Protein AF-A0A3N5DB73-F1 (afdb_monomer)

Mean predicted aligned error: 12.7 Å

Solvent-accessible surface area (backbone atoms only — not comparable to full-atom values): 17047 Å² total; per-residue (Å²): 118,70,64,66,51,52,51,51,53,44,55,52,53,53,49,52,48,57,55,58,67,75,47,83,89,41,77,69,52,53,51,52,47,49,57,52,49,54,51,43,49,54,49,50,52,50,51,51,51,50,55,53,59,73,49,73,76,72,85,63,77,85,69,78,87,56,98,61,81,62,43,48,62,87,73,58,84,73,93,46,80,61,51,79,48,32,31,60,34,21,50,69,66,68,75,36,50,59,34,84,40,48,59,66,31,47,30,39,50,53,44,49,48,36,67,47,35,72,45,58,61,53,42,34,27,37,43,58,67,51,57,40,59,46,58,72,51,95,73,56,45,55,58,48,41,51,41,53,54,53,37,51,62,53,51,70,70,37,71,50,68,50,74,43,84,43,74,58,97,89,35,87,42,79,45,76,46,76,61,55,65,52,71,39,78,48,78,45,51,44,88,84,83,40,38,44,55,38,34,37,40,16,48,19,72,93,49,30,52,38,40,44,56,68,62,94,81,74,60,52,29,62,50,51,46,72,60,58,58,67,50,61,55,48,52,24,40,53,47,52,58,57,48,47,55,26,67,87,75,76,61,86,85,72,57,69,69,56,52,35,49,43,43,54,52,65,88,84,59,49,69,71,50,40,44,66,71,39,49,53,56,20,45,65,49,43,38,78,38,91,89,31,64,80,66,81,132

Foldseek 3Di:
DVLVVLVVVLVVLVVVLVVLVPDDDDPVSVVVNVVSVVVSVVSVVVNVVVVCVVPPPPPDPCPPPDPDDADELVRQDDPDPVLVFKQKWFLLVLLKQPLQAALQLVLQVSLVLSSCFQVQFGWHKYFPVRSCVSLVDDDAQLVSLVSLVSSLVVQQPIWSWDWDFDADPNDTDIDIDTDRQWPDWDWDADPPVRGTGIIITTGDNVRCNGHYVVDPPLRMFMDTSVQLSPQDDSLLSSVVRQQSSCPPVNDDDDDPVSSCRNNVPDPPDDPVNCCVPHVVVSLVRCCVDPPSVPPDD

Nearest PDB structures (foldseek):
  2nra-assembly1_C  TM=6.630E-01  e=1.587E-06  Escherichia coli
  4p1x-assembly1_F  TM=3.226E-01  e=8.108E+00  Staphylococcus aureus subsp. aureus Mu50
  4p1y-assembly1_E  TM=2.075E-01  e=4.476E+00  Staphylococcus aureus subsp. aureus Mu50
  4p1y-assembly1_A  TM=1.979E-01  e=6.189E+00  Staphylococcus aureus subsp. aureus Mu50

Organism: Helicobacter pylori (NCBI:txid210)

Radius of gyration: 25.04 Å; Cα contacts (8 Å, |Δi|>4): 373; chains: 1; bounding box: 54×57×78 Å

Secondary structure (DSSP, 8-state):
-HHHHHHHHHHHHHHHHHHHHTS---HHHHHHHHHHHHHHHHHHHHHHHHHHHHS-----------SSPPEEGGG---S-GGGGTEEEEEGGGGGS--TT--HHHHHHHHHHHHHHTT-TT--EEE-HHHHHHHHTS---HHHHHHHHHHHHHHHTTS--EEEEEEEETTEEEEEEEE--SEEEEEEEE-TTT--EEEEEEEE-GGGHHHHT---SSS-EEEEEHHHHHH--SHHHHHHHHHHHHTTTTS-----HHHHHHHHT--TT--HHHHIIIIIHHHHHHHTTSTT-TT---

pLDDT: mean 85.58, std 13.31, range [33.09, 97.94]

Sequence (297 aa):
MEFDQLESQRSDLQKVLKELDTLPQTPRIELQKQEIQDRINKITDTIIKELLSKHEIKKEELEPTLTQEPTPCKDLVVTTPKDKTYITYHNNANKVNLGKLSEREANLLFAIFQRLKDQGNTLIRFEPQDLRRMLGIKISYDNLTRTARSMWNKIKTADFWEVRDIIVNGRECVSEKNYMLFQVCEIVSDKETREFLYMDIQLNTGYNYLLNNLGMGGQYTSFKLLEFQRVRGKYAKMLYRLLKQYKSTGILSVEWSQFRELLDIPKDYKMENIDQKVLTPSLRELHKIYPFENLSF

Structure (mmCIF, N/CA/C/O backbone):
data_AF-A0A3N5DB73-F1
#
_entry.id   AF-A0A3N5DB73-F1
#
loop_
_atom_site.group_PDB
_atom_site.id
_atom_site.type_symbol
_atom_site.label_atom_id
_atom_site.label_alt_id
_atom_site.label_comp_id
_atom_site.label_asym_id
_atom_site.label_entity_id
_atom_site.label_seq_id
_atom_site.pdbx_PDB_ins_code
_atom_site.Cartn_x
_atom_site.Cartn_y
_atom_site.Cartn_z
_atom_site.occupancy
_atom_site.B_iso_or_equiv
_atom_site.auth_seq_id
_atom_site.auth_comp_id
_atom_site.auth_asym_id
_atom_site.auth_atom_id
_atom_site.pdbx_PDB_model_num
ATOM 1 N N . MET A 1 1 ? -4.380 37.096 15.651 1.00 52.12 1 MET A N 1
ATOM 2 C CA . MET A 1 1 ? -3.961 38.236 16.492 1.00 52.12 1 MET A CA 1
ATOM 3 C C . MET A 1 1 ? -3.740 37.803 17.937 1.00 52.12 1 MET A C 1
ATOM 5 O O . MET A 1 1 ? -2.664 38.071 18.439 1.00 52.12 1 MET A O 1
ATOM 9 N N . GLU A 1 2 ? -4.679 37.094 18.580 1.00 68.62 2 GLU A N 1
ATOM 10 C CA . GLU A 1 2 ? -4.531 36.635 19.982 1.00 68.62 2 GLU A CA 1
ATOM 11 C C . GLU A 1 2 ? -3.543 35.454 20.151 1.00 68.62 2 GLU A C 1
ATOM 13 O O . GLU A 1 2 ? -2.694 35.472 21.038 1.00 68.62 2 GLU A O 1
ATOM 18 N N . PHE A 1 3 ? -3.567 34.478 19.235 1.00 78.69 3 PHE A N 1
ATOM 19 C CA . PHE A 1 3 ? -2.686 33.298 19.265 1.00 78.69 3 PHE A CA 1
ATOM 20 C C . PHE A 1 3 ? -1.186 33.631 19.157 1.00 78.69 3 PHE A C 1
ATOM 22 O O . PHE A 1 3 ? -0.389 33.179 19.978 1.00 78.69 3 PHE A O 1
ATOM 29 N N . ASP A 1 4 ? -0.803 34.466 18.184 1.00 79.56 4 ASP A N 1
ATOM 30 C CA . ASP A 1 4 ? 0.602 34.841 17.946 1.00 79.56 4 ASP A CA 1
ATOM 31 C C . ASP A 1 4 ? 1.197 35.600 19.148 1.00 79.56 4 ASP A C 1
ATOM 33 O O . ASP A 1 4 ? 2.382 35.478 19.461 1.00 79.56 4 ASP A O 1
ATOM 37 N N . GLN A 1 5 ? 0.358 36.353 19.870 1.00 86.44 5 GLN A N 1
ATOM 38 C CA . GLN A 1 5 ? 0.749 37.037 21.103 1.00 86.44 5 GLN A CA 1
ATOM 39 C C . GLN A 1 5 ? 0.989 36.047 22.250 1.00 86.44 5 GLN A C 1
ATOM 41 O O . GLN A 1 5 ? 1.982 36.182 22.967 1.00 86.44 5 GLN A O 1
ATOM 46 N N . LEU A 1 6 ? 0.130 35.033 22.407 1.00 87.38 6 LEU A N 1
ATOM 47 C CA . LEU A 1 6 ? 0.297 33.985 23.421 1.00 87.38 6 LEU A CA 1
ATOM 48 C C . LEU A 1 6 ? 1.536 33.116 23.157 1.00 87.38 6 LEU A C 1
ATOM 50 O O . LEU A 1 6 ? 2.267 32.792 24.097 1.00 87.38 6 LEU A O 1
ATOM 54 N N . GLU A 1 7 ? 1.819 32.771 21.897 1.00 85.56 7 GLU A N 1
ATOM 55 C CA . GLU A 1 7 ? 3.043 32.044 21.537 1.00 85.56 7 GLU A CA 1
ATOM 56 C C . GLU A 1 7 ? 4.305 32.873 21.790 1.00 85.56 7 GLU A C 1
ATOM 58 O O . GLU A 1 7 ? 5.263 32.357 22.375 1.00 85.56 7 GLU A O 1
ATOM 63 N N . SER A 1 8 ? 4.293 34.164 21.436 1.00 89.56 8 SER A N 1
ATOM 64 C CA . SER A 1 8 ? 5.403 35.074 21.740 1.00 89.56 8 SER A CA 1
ATOM 65 C C . SER A 1 8 ? 5.654 35.156 23.248 1.00 89.56 8 SER A C 1
ATOM 67 O O . SER A 1 8 ? 6.786 34.970 23.695 1.00 89.56 8 SER A O 1
ATOM 69 N N . GLN A 1 9 ? 4.600 35.342 24.052 1.00 91.25 9 GLN A N 1
ATOM 70 C CA . GLN A 1 9 ? 4.705 35.393 25.515 1.00 91.25 9 GLN A CA 1
ATOM 71 C C . GLN A 1 9 ? 5.239 34.084 26.112 1.00 91.25 9 GLN A C 1
ATOM 73 O O . GLN A 1 9 ? 6.089 34.111 27.005 1.00 91.25 9 GLN A O 1
ATOM 78 N N . ARG A 1 10 ? 4.779 32.926 25.619 1.00 92.06 10 ARG A N 1
ATOM 79 C CA . ARG A 1 10 ? 5.284 31.611 26.044 1.00 92.06 10 ARG A CA 1
ATOM 80 C C . ARG A 1 10 ? 6.770 31.453 25.724 1.00 92.06 10 ARG A C 1
ATOM 82 O O . ARG A 1 10 ? 7.524 30.983 26.575 1.00 92.06 10 ARG A O 1
ATOM 89 N N . SER A 1 11 ? 7.181 31.844 24.519 1.00 91.25 11 SER A N 1
ATOM 90 C CA . SER A 1 11 ? 8.577 31.798 24.071 1.00 91.25 11 SER A CA 1
ATOM 91 C C . SER A 1 11 ? 9.479 32.668 24.949 1.00 91.25 11 SER A C 1
ATOM 93 O O . SER A 1 11 ? 10.553 32.229 25.359 1.00 91.25 11 SER A O 1
ATOM 95 N N . ASP A 1 12 ? 9.044 33.879 25.296 1.00 93.44 12 ASP A N 1
ATOM 96 C CA . ASP A 1 12 ? 9.845 34.772 26.133 1.00 93.44 12 ASP A CA 1
ATOM 97 C C . ASP A 1 12 ? 9.972 34.253 27.572 1.00 93.44 12 ASP A C 1
ATOM 99 O O . ASP A 1 12 ? 11.072 34.251 28.122 1.00 93.44 12 ASP A O 1
ATOM 103 N N . LEU A 1 13 ? 8.909 33.682 28.152 1.00 93.31 13 LEU A N 1
ATOM 104 C CA . LEU A 1 13 ? 8.994 33.013 29.458 1.00 93.31 13 LEU A CA 1
ATOM 105 C C . LEU A 1 13 ? 9.942 31.803 29.449 1.00 93.31 13 LEU A C 1
ATOM 107 O O . LEU A 1 13 ? 10.658 31.579 30.423 1.00 93.31 13 LEU A O 1
ATOM 111 N N . GLN A 1 14 ? 10.001 31.043 28.351 1.00 90.88 14 GLN A N 1
ATOM 112 C CA . GLN A 1 14 ? 10.958 29.940 28.204 1.00 90.88 14 GLN A CA 1
ATOM 113 C C . GLN A 1 14 ? 12.411 30.425 28.133 1.00 90.88 14 GLN A C 1
ATOM 115 O O . GLN A 1 14 ? 13.304 29.727 28.615 1.00 90.88 14 GLN A O 1
ATOM 120 N N . LYS A 1 15 ? 12.670 31.602 27.548 1.00 93.00 15 LYS A N 1
ATOM 121 C CA . LYS A 1 15 ? 14.008 32.216 27.567 1.00 93.00 15 LYS A CA 1
ATOM 122 C C . LYS A 1 15 ? 14.398 32.624 28.985 1.00 93.00 15 LYS A C 1
ATOM 124 O O . LYS A 1 15 ? 15.482 32.261 29.425 1.00 93.00 15 LYS A O 1
ATOM 129 N N . VAL A 1 16 ? 13.489 33.267 29.722 1.00 91.44 16 VAL A N 1
ATOM 130 C CA . VAL A 1 16 ? 13.724 33.645 31.127 1.00 91.44 16 VAL A CA 1
ATOM 131 C C . VAL A 1 16 ? 13.989 32.410 31.994 1.00 91.44 16 VAL A C 1
ATOM 133 O O . VAL A 1 16 ? 14.902 32.420 32.815 1.00 91.44 16 VAL A O 1
ATOM 136 N N . LEU A 1 17 ? 13.253 31.313 31.785 1.00 91.62 17 LEU A N 1
ATOM 137 C CA . LEU A 1 17 ? 13.493 30.061 32.509 1.00 91.62 17 LEU A CA 1
ATOM 138 C C . LEU A 1 17 ? 14.909 29.511 32.253 1.00 91.62 17 LEU A C 1
ATOM 140 O O . LEU A 1 17 ? 15.600 29.141 33.200 1.00 91.62 17 LEU A O 1
ATOM 144 N N . LYS A 1 18 ? 15.373 29.544 30.995 1.00 89.81 18 LYS A N 1
ATOM 145 C CA . LYS A 1 18 ? 16.742 29.147 30.622 1.00 89.81 18 LYS A CA 1
ATOM 146 C C . LYS A 1 18 ? 17.812 30.054 31.228 1.00 89.81 18 LYS A C 1
ATOM 148 O O . LYS A 1 18 ? 18.878 29.568 31.585 1.00 89.81 18 LYS A O 1
ATOM 153 N N . GLU A 1 19 ? 17.554 31.353 31.358 1.00 90.50 19 GLU A N 1
ATOM 154 C CA . GLU A 1 19 ? 18.473 32.277 32.034 1.00 90.50 19 GLU A CA 1
ATOM 155 C C . GLU A 1 19 ? 18.571 31.961 33.534 1.00 90.50 19 GLU A C 1
ATOM 157 O O . GLU A 1 19 ? 19.674 31.901 34.078 1.00 90.50 19 GLU A O 1
ATOM 162 N N . LEU A 1 20 ? 17.452 31.649 34.195 1.00 88.19 20 LEU A N 1
ATOM 163 C CA . LEU A 1 20 ? 17.439 31.223 35.601 1.00 88.19 20 LEU A CA 1
ATOM 164 C C . LEU A 1 20 ? 18.159 29.882 35.839 1.00 88.19 20 LEU A C 1
ATOM 166 O O . LEU A 1 20 ? 18.658 29.641 36.942 1.00 88.19 20 LEU A O 1
ATOM 170 N N . ASP A 1 21 ? 18.246 29.008 34.833 1.00 86.94 21 ASP A N 1
ATOM 171 C CA . ASP A 1 21 ? 19.048 27.776 34.893 1.00 86.94 21 ASP A CA 1
ATOM 172 C C . ASP A 1 21 ? 20.556 28.038 34.980 1.00 86.94 21 ASP A C 1
ATOM 174 O O . ASP A 1 21 ? 21.288 27.199 35.502 1.00 86.94 21 ASP A O 1
ATOM 178 N N . THR A 1 22 ? 21.022 29.213 34.548 1.00 89.44 22 THR A N 1
ATOM 179 C CA . THR A 1 22 ? 22.445 29.585 34.604 1.00 89.44 22 THR A CA 1
ATOM 180 C C . THR A 1 22 ? 22.878 30.179 35.948 1.00 89.44 22 THR A C 1
ATOM 182 O O . THR A 1 22 ? 24.075 30.312 36.205 1.00 89.44 22 THR A O 1
ATOM 185 N N . LEU A 1 23 ? 21.927 30.531 36.820 1.00 90.00 23 LEU A N 1
ATOM 186 C CA . LEU A 1 23 ? 22.197 31.143 38.122 1.00 90.00 23 LEU A CA 1
ATOM 187 C C . LEU A 1 23 ? 22.452 30.093 39.222 1.00 90.00 23 LEU A C 1
ATOM 189 O O . LEU A 1 23 ? 22.021 28.943 39.100 1.00 90.00 23 LEU A O 1
ATOM 193 N N . PRO A 1 24 ? 23.102 30.469 40.342 1.00 89.25 24 PRO A N 1
ATOM 194 C CA . PRO A 1 24 ? 23.215 29.604 41.515 1.00 89.25 24 PRO A CA 1
ATOM 195 C C . PRO A 1 24 ? 21.836 29.187 42.048 1.00 89.25 24 PRO A C 1
ATOM 197 O O . PRO A 1 24 ? 20.975 30.033 42.306 1.00 89.25 24 PRO A O 1
ATOM 200 N N . GLN A 1 25 ? 21.633 27.881 42.233 1.00 89.19 25 GLN A N 1
ATOM 201 C CA . GLN A 1 25 ? 20.348 27.313 42.650 1.00 89.19 25 GLN A CA 1
ATOM 202 C C . GLN A 1 25 ? 20.111 27.557 44.143 1.00 89.19 25 GLN A C 1
ATOM 204 O O . GLN A 1 25 ? 20.53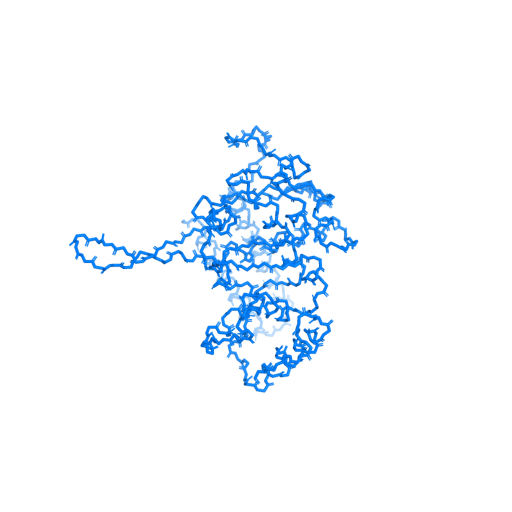7 26.795 45.007 1.00 89.19 25 GLN A O 1
ATOM 209 N N . THR A 1 26 ? 19.468 28.685 44.438 1.00 92.12 26 THR A N 1
ATOM 210 C CA . THR A 1 26 ? 18.993 29.038 45.779 1.00 92.12 26 THR A CA 1
ATOM 211 C C . THR A 1 26 ? 17.490 28.768 45.889 1.00 92.12 26 THR A C 1
ATOM 213 O O . THR A 1 26 ? 16.798 28.839 44.870 1.00 92.12 26 THR A O 1
ATOM 216 N N . PRO A 1 27 ? 16.939 28.571 47.103 1.00 89.25 27 PRO A N 1
ATOM 217 C CA . PRO A 1 27 ? 15.500 28.339 47.292 1.00 89.25 27 PRO A CA 1
ATOM 218 C C . PRO A 1 27 ? 14.609 29.418 46.656 1.00 89.25 27 PRO A C 1
ATOM 220 O O . PRO A 1 27 ? 13.501 29.151 46.202 1.00 89.25 27 PRO A O 1
ATOM 223 N N . ARG A 1 28 ? 15.110 30.658 46.578 1.00 87.06 28 ARG A N 1
ATOM 224 C CA . ARG A 1 28 ? 14.420 31.774 45.921 1.00 87.06 28 ARG A CA 1
ATOM 225 C C . ARG A 1 28 ? 14.379 31.625 44.397 1.00 87.06 28 ARG A C 1
ATOM 227 O O . ARG A 1 28 ? 13.356 31.937 43.798 1.00 87.06 28 ARG A O 1
ATOM 234 N N . ILE A 1 29 ? 15.468 31.161 43.783 1.00 88.38 29 ILE A N 1
ATOM 235 C CA . ILE A 1 29 ? 15.540 30.909 42.335 1.00 88.38 29 ILE A CA 1
ATOM 236 C C . ILE A 1 29 ? 14.655 29.716 41.963 1.00 88.38 29 ILE A C 1
ATOM 238 O O . ILE A 1 29 ? 13.937 29.785 40.972 1.00 88.38 29 ILE A O 1
ATOM 242 N N . GLU A 1 30 ? 14.640 28.658 42.777 1.00 86.81 30 GLU A N 1
ATOM 243 C CA . GLU A 1 30 ? 13.754 27.504 42.568 1.00 86.81 30 GLU A CA 1
ATOM 244 C C . GLU A 1 30 ? 12.272 27.900 42.618 1.00 86.81 30 GLU A C 1
ATOM 246 O O . GLU A 1 30 ? 11.503 27.510 41.740 1.00 86.81 30 GLU A O 1
ATOM 251 N N . LEU A 1 31 ? 11.881 28.751 43.575 1.00 91.12 31 LEU A N 1
ATOM 252 C CA . LEU A 1 31 ? 10.515 29.273 43.658 1.00 91.12 31 LEU A CA 1
ATOM 253 C C . LEU A 1 31 ? 10.136 30.098 42.415 1.00 91.12 31 LEU A C 1
ATOM 255 O O . LEU A 1 31 ? 9.067 29.900 41.844 1.00 91.12 31 LEU A O 1
ATOM 259 N N . GLN A 1 32 ? 11.031 30.973 41.946 1.00 88.44 32 GLN A N 1
ATOM 260 C CA . GLN A 1 32 ? 10.806 31.771 40.733 1.00 88.44 32 GLN A CA 1
ATOM 261 C C . GLN A 1 32 ? 10.685 30.905 39.474 1.00 88.44 32 GLN A C 1
ATOM 263 O O . GLN A 1 32 ? 9.850 31.181 38.610 1.00 88.44 32 GLN A O 1
ATOM 268 N N . LYS A 1 33 ? 11.488 29.840 39.367 1.00 91.44 33 LYS A N 1
ATOM 269 C CA . LYS A 1 33 ? 11.376 28.866 38.275 1.00 91.44 33 LYS A CA 1
ATOM 270 C C . LYS A 1 33 ? 10.023 28.169 38.290 1.00 91.44 33 LYS A C 1
ATOM 272 O O . LYS A 1 33 ? 9.409 28.045 37.233 1.00 91.44 33 LYS A O 1
ATOM 277 N N . GLN A 1 34 ? 9.544 27.765 39.467 1.00 89.44 34 GLN A N 1
ATOM 278 C CA . GLN A 1 34 ? 8.238 27.125 39.603 1.00 89.44 34 GLN A CA 1
ATOM 279 C C . GLN A 1 34 ? 7.105 28.062 39.160 1.00 89.44 34 GLN A C 1
ATOM 281 O O . GLN A 1 34 ? 6.285 27.675 38.331 1.00 89.44 34 GLN A O 1
ATOM 286 N N . GLU A 1 35 ? 7.110 29.320 39.610 1.00 92.69 35 GLU A N 1
ATOM 287 C CA . GLU A 1 35 ? 6.107 30.316 39.205 1.00 92.69 35 GLU A CA 1
ATOM 288 C C . GLU A 1 35 ? 6.103 30.571 37.687 1.00 92.69 35 GLU A C 1
ATOM 290 O O . GLU A 1 35 ? 5.045 30.695 37.061 1.00 92.69 35 GLU A O 1
ATOM 295 N N . ILE A 1 36 ? 7.285 30.643 37.064 1.00 91.06 36 ILE A N 1
ATOM 296 C CA . ILE A 1 36 ? 7.411 30.81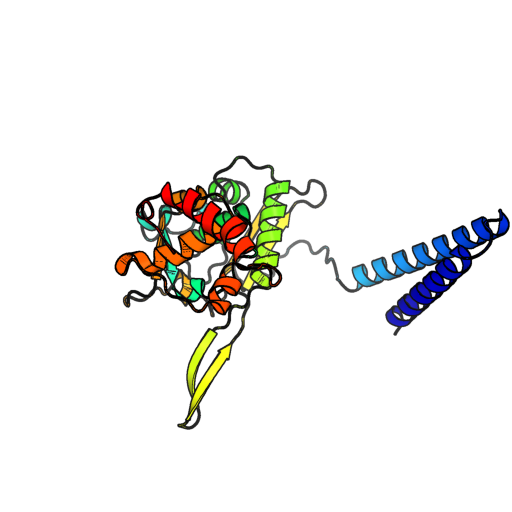5 35.611 1.00 91.06 36 ILE A CA 1
ATOM 297 C C . ILE A 1 36 ? 6.913 29.570 34.875 1.00 91.06 36 ILE A C 1
ATOM 299 O O . ILE A 1 36 ? 6.188 29.699 33.885 1.00 91.06 36 ILE A O 1
ATOM 303 N N . GLN A 1 37 ? 7.246 28.376 35.365 1.00 87.69 37 GLN A N 1
ATOM 304 C CA . GLN A 1 37 ? 6.787 27.122 34.779 1.00 87.69 37 GLN A CA 1
ATOM 305 C C . GLN A 1 37 ? 5.260 26.991 34.854 1.00 87.69 37 GLN A C 1
ATOM 307 O O . GLN A 1 37 ? 4.633 26.611 33.864 1.00 87.69 37 GLN A O 1
ATOM 312 N N . ASP A 1 38 ? 4.642 27.391 35.966 1.00 91.44 38 ASP A N 1
ATOM 313 C CA . ASP A 1 38 ? 3.184 27.390 36.126 1.00 91.44 38 ASP A CA 1
ATOM 314 C C . ASP A 1 38 ? 2.505 28.353 35.138 1.00 91.44 38 ASP A C 1
ATOM 316 O O . ASP A 1 38 ? 1.479 28.025 34.530 1.00 91.44 38 ASP A O 1
ATOM 320 N N . ARG A 1 39 ? 3.108 29.524 34.890 1.00 92.31 39 ARG A N 1
ATOM 321 C CA . ARG A 1 39 ? 2.628 30.470 33.867 1.00 92.31 39 ARG A CA 1
ATOM 322 C C . ARG A 1 39 ? 2.770 29.914 32.451 1.00 92.31 39 ARG A C 1
ATOM 324 O O . ARG A 1 39 ? 1.843 30.068 31.655 1.00 92.31 39 ARG A O 1
ATOM 331 N N . ILE A 1 40 ? 3.884 29.250 32.137 1.00 89.94 40 ILE A N 1
ATOM 332 C CA . ILE A 1 40 ? 4.087 28.573 30.846 1.00 89.94 40 ILE A CA 1
ATOM 333 C C . ILE A 1 40 ? 3.025 27.489 30.644 1.00 89.94 40 ILE A C 1
ATOM 335 O O . ILE A 1 40 ? 2.440 27.410 29.561 1.00 89.94 40 ILE A O 1
ATOM 339 N N . ASN A 1 41 ? 2.747 26.686 31.672 1.00 85.50 41 ASN A N 1
ATOM 340 C CA . ASN A 1 41 ? 1.735 25.631 31.621 1.00 85.50 41 ASN A CA 1
ATOM 341 C C . ASN A 1 41 ? 0.347 26.226 31.341 1.00 85.50 41 ASN A C 1
ATOM 343 O O . ASN A 1 41 ? -0.309 25.821 30.387 1.00 85.50 41 ASN A O 1
ATOM 347 N N . LYS A 1 42 ? -0.040 27.286 32.062 1.00 91.12 42 LYS A N 1
ATOM 348 C CA . LYS A 1 42 ? -1.325 27.977 31.861 1.00 91.12 42 LYS A CA 1
ATOM 349 C C . LYS A 1 42 ? -1.491 28.562 30.451 1.00 91.12 42 LYS A C 1
ATOM 351 O O . LYS A 1 42 ? -2.573 28.470 29.865 1.00 91.12 42 LYS A O 1
ATOM 356 N N . ILE A 1 43 ? -0.438 29.163 29.889 1.00 90.38 43 ILE A N 1
ATOM 357 C CA . ILE A 1 43 ? -0.463 29.672 28.506 1.00 90.38 43 ILE A CA 1
ATOM 358 C C . ILE A 1 43 ? -0.563 28.506 27.515 1.00 90.38 43 ILE A C 1
ATOM 360 O O . ILE A 1 43 ? -1.339 28.572 26.565 1.00 90.38 43 ILE A O 1
ATOM 364 N N . THR A 1 44 ? 0.167 27.415 27.763 1.00 85.62 44 THR A N 1
ATOM 365 C CA . THR A 1 44 ? 0.126 26.204 26.929 1.00 85.62 44 THR A CA 1
ATOM 366 C C . THR A 1 44 ? -1.276 25.589 26.910 1.00 85.62 44 THR A C 1
ATOM 368 O O . THR A 1 44 ? -1.779 25.280 25.834 1.00 85.62 44 THR A O 1
ATOM 371 N N . ASP A 1 45 ? -1.945 25.494 28.059 1.00 82.56 45 ASP A N 1
ATOM 372 C CA . ASP A 1 45 ? -3.323 24.997 28.156 1.00 82.56 45 ASP A CA 1
ATOM 373 C C . ASP A 1 45 ? -4.312 25.886 27.395 1.00 82.56 45 ASP A C 1
ATOM 375 O O . ASP A 1 45 ? -5.226 25.391 26.734 1.00 82.56 45 ASP A O 1
ATOM 379 N N . THR A 1 46 ? -4.109 27.204 27.444 1.00 86.44 46 THR A N 1
ATOM 380 C CA . THR A 1 46 ? -4.939 28.175 26.715 1.00 86.44 46 THR A CA 1
ATOM 381 C C . THR A 1 46 ? -4.760 28.022 25.203 1.00 86.44 46 THR A C 1
ATOM 383 O O . THR A 1 46 ? -5.749 27.914 24.480 1.00 86.44 46 THR A O 1
ATOM 386 N N . ILE A 1 47 ? -3.511 27.907 24.740 1.00 83.00 47 ILE A N 1
ATOM 387 C CA . ILE A 1 47 ? -3.156 27.630 23.341 1.00 83.00 47 ILE A CA 1
ATOM 388 C C . ILE A 1 47 ? -3.784 26.313 22.870 1.00 83.00 47 ILE A C 1
ATOM 390 O O . ILE A 1 47 ? -4.401 26.269 21.808 1.00 83.00 47 ILE A O 1
ATOM 394 N N . ILE A 1 48 ? -3.684 25.244 23.667 1.00 76.25 48 ILE A N 1
ATOM 395 C CA . ILE A 1 48 ? -4.299 23.947 23.354 1.00 76.25 48 ILE A CA 1
ATOM 396 C C . ILE A 1 48 ? -5.818 24.095 23.242 1.00 76.25 48 ILE A C 1
ATOM 398 O O . ILE A 1 48 ? -6.408 23.606 22.282 1.00 76.25 48 ILE A O 1
ATOM 402 N N . LYS A 1 49 ? -6.459 24.792 24.184 1.00 79.31 49 LYS A N 1
ATOM 403 C CA . LYS A 1 49 ? -7.910 25.008 24.176 1.00 79.31 49 LYS A CA 1
ATOM 404 C C . LYS A 1 49 ? -8.369 25.816 22.959 1.00 79.31 49 LYS A C 1
ATOM 406 O O . LYS A 1 49 ? -9.407 25.489 22.393 1.00 79.31 49 LYS A O 1
ATOM 411 N N . GLU A 1 50 ? -7.601 26.818 22.536 1.00 78.31 50 GLU A N 1
ATOM 412 C CA . GLU A 1 50 ? -7.889 27.618 21.339 1.00 78.31 50 GLU A CA 1
ATOM 413 C C . GLU A 1 50 ? -7.653 26.829 20.038 1.00 78.31 50 GLU A C 1
ATOM 415 O O . GLU A 1 50 ? -8.430 26.920 19.090 1.00 78.31 50 GLU A O 1
ATOM 420 N N . LEU A 1 51 ? -6.617 25.987 19.985 1.00 69.62 51 LEU A N 1
ATOM 421 C CA . LEU A 1 51 ? -6.398 25.077 18.856 1.00 69.62 51 LEU A CA 1
ATOM 422 C C . LEU A 1 51 ? -7.520 24.040 18.749 1.00 69.62 51 LEU A C 1
ATOM 424 O O . LEU A 1 51 ? -7.982 23.753 17.645 1.00 69.62 51 LEU A O 1
ATOM 428 N N . LEU A 1 52 ? -7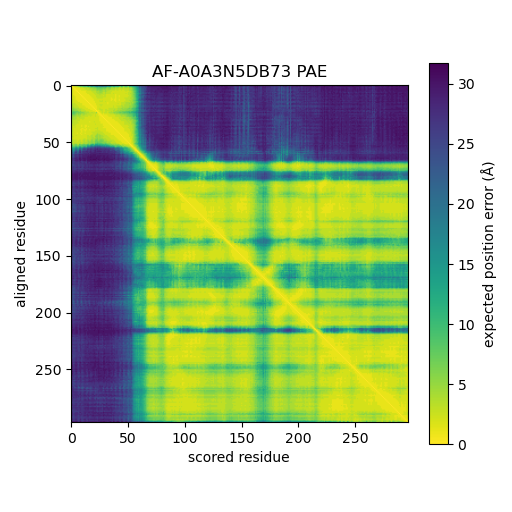.982 23.513 19.885 1.00 64.19 52 LEU A N 1
ATOM 429 C CA . LEU A 1 52 ? -9.114 22.589 19.962 1.00 64.19 52 LEU A CA 1
ATOM 430 C C . LEU A 1 52 ? -10.465 23.267 19.692 1.00 64.19 52 LEU A C 1
ATOM 432 O O . LEU A 1 52 ? -11.393 22.571 19.304 1.00 64.19 52 LEU A O 1
ATOM 436 N N . SER A 1 53 ? -10.603 24.584 19.888 1.00 67.31 53 SER A N 1
ATOM 437 C CA . SER A 1 53 ? -11.830 25.315 19.539 1.00 67.31 53 SER A CA 1
ATOM 438 C C . SER A 1 53 ? -11.873 25.730 18.066 1.00 67.31 53 SER A C 1
ATOM 440 O O . SER A 1 53 ? -12.951 25.747 17.482 1.00 67.31 53 SER A O 1
ATOM 442 N N . LYS A 1 54 ? -10.717 26.017 17.444 1.00 59.75 54 LYS A N 1
ATOM 443 C CA . LYS A 1 54 ? -10.603 26.288 15.995 1.00 59.75 54 LYS A CA 1
ATOM 444 C C . LYS A 1 54 ? -10.799 25.042 15.132 1.00 59.75 54 LYS A C 1
ATOM 446 O O . LYS A 1 54 ? -11.259 25.153 14.000 1.00 59.75 54 LYS A O 1
ATOM 451 N N . HIS A 1 55 ? -10.458 23.866 15.652 1.00 50.06 55 HIS A N 1
ATOM 452 C CA . HIS A 1 55 ? -10.846 22.593 15.056 1.00 50.06 55 HIS A CA 1
ATOM 453 C C . HIS A 1 55 ? -12.165 22.173 15.696 1.00 50.06 55 HIS A C 1
ATOM 455 O O . HIS A 1 55 ? -12.144 21.490 16.716 1.00 50.06 55 HIS A O 1
ATOM 461 N N . GLU A 1 56 ? -13.304 22.596 15.145 1.00 37.75 56 GLU A N 1
ATOM 462 C CA . GLU A 1 56 ? -14.606 22.117 15.616 1.00 37.75 56 GLU A CA 1
ATOM 463 C C . GLU A 1 56 ? -14.608 20.578 15.667 1.00 37.75 56 GLU A C 1
ATOM 465 O O . GLU A 1 56 ? -14.736 19.896 14.652 1.00 37.75 56 GLU A O 1
ATOM 470 N N . ILE A 1 57 ? -14.506 20.005 16.869 1.00 43.03 57 ILE A N 1
ATOM 471 C CA . ILE A 1 57 ? -15.004 18.656 17.119 1.00 43.03 57 ILE A CA 1
ATOM 472 C C . ILE A 1 57 ? -16.515 18.826 17.210 1.00 43.03 57 ILE A C 1
ATOM 474 O O . ILE A 1 57 ? -17.076 18.945 18.302 1.00 43.03 57 ILE A O 1
ATOM 478 N N . LYS A 1 58 ? -17.173 18.903 16.053 1.00 33.09 58 LYS A N 1
ATOM 479 C CA . LYS A 1 58 ? -18.624 18.819 15.992 1.00 33.09 58 LYS A CA 1
ATOM 480 C C . LYS A 1 58 ? -19.032 17.483 16.609 1.00 33.09 58 LYS A C 1
ATOM 482 O O . LYS A 1 58 ? -18.764 16.421 16.055 1.00 33.09 58 LYS A O 1
ATOM 487 N N . LYS A 1 59 ? -19.662 17.525 17.784 1.00 36.66 59 LYS A N 1
ATOM 488 C CA . LYS A 1 59 ? -20.545 16.444 18.233 1.00 36.66 59 LYS A CA 1
ATOM 489 C C . LYS A 1 59 ? -21.850 16.587 17.446 1.00 36.66 59 LYS A C 1
ATOM 491 O O . LYS A 1 59 ? -22.862 16.981 18.009 1.00 36.66 59 LYS A O 1
ATOM 496 N N . GLU A 1 60 ? -21.793 16.374 16.139 1.00 36.44 60 GLU A N 1
ATOM 497 C CA . GLU A 1 60 ? -23.002 16.099 15.370 1.00 36.44 60 GLU A CA 1
ATOM 498 C C . GLU A 1 60 ? -23.354 14.630 15.650 1.00 36.44 60 GLU A C 1
ATOM 500 O O . GLU A 1 60 ? -22.495 13.748 15.552 1.00 36.44 60 GLU A O 1
ATOM 505 N N . GLU A 1 61 ? -24.597 14.354 16.060 1.00 38.12 61 GLU A N 1
ATOM 506 C CA . GLU A 1 61 ? -25.194 13.065 15.704 1.00 38.12 61 GLU A CA 1
ATOM 507 C C . GLU A 1 61 ? -25.025 12.948 14.189 1.00 38.12 61 GLU A C 1
ATOM 509 O O . GLU A 1 61 ? -25.363 13.888 13.471 1.00 38.12 61 GLU A O 1
ATOM 514 N N . LEU A 1 62 ? -24.411 11.861 13.718 1.00 37.91 62 LEU A N 1
ATOM 515 C CA . LEU A 1 62 ? -24.231 11.592 12.293 1.00 37.91 62 LEU A CA 1
ATOM 516 C C . LEU A 1 62 ? -25.617 11.489 11.632 1.00 37.91 62 LEU A C 1
ATOM 518 O O . LEU A 1 62 ? -26.141 10.395 11.446 1.00 37.91 62 LEU A O 1
ATOM 522 N N . GLU A 1 63 ? -26.211 12.617 11.254 1.00 37.12 63 GLU A N 1
ATOM 523 C CA . GLU A 1 63 ? -27.075 12.651 10.086 1.00 37.12 63 GLU A CA 1
ATOM 524 C C . GLU A 1 63 ? -26.143 12.492 8.880 1.00 37.12 63 GLU A C 1
ATOM 526 O O . GLU A 1 63 ? -25.195 13.272 8.730 1.00 37.12 63 GLU A O 1
ATOM 531 N N . PRO A 1 64 ? -26.317 11.446 8.055 1.00 37.62 64 PRO A N 1
ATOM 532 C CA . PRO A 1 64 ? -25.348 11.107 7.029 1.00 37.62 64 PRO A CA 1
ATOM 533 C C . PRO A 1 64 ? -25.277 12.243 6.010 1.00 37.62 64 PRO A C 1
ATOM 535 O O . PRO A 1 64 ? -26.119 12.370 5.129 1.00 37.62 64 PRO A O 1
ATOM 538 N N . THR A 1 65 ? -24.223 13.054 6.082 1.00 39.53 65 THR A N 1
ATOM 539 C CA . THR A 1 65 ? -23.881 14.037 5.041 1.00 39.53 65 THR A CA 1
ATOM 540 C C . THR A 1 65 ? -23.147 13.376 3.864 1.00 39.53 65 THR A C 1
ATOM 542 O O . THR A 1 65 ? -22.492 14.041 3.062 1.00 39.53 65 THR A O 1
ATOM 545 N N . LEU A 1 66 ? -23.243 12.048 3.747 1.00 46.72 66 LEU A N 1
ATOM 546 C CA . LEU A 1 66 ? -22.758 11.281 2.610 1.00 46.72 66 LEU A CA 1
ATOM 547 C C . LEU A 1 66 ? -23.860 11.249 1.550 1.00 46.72 66 LEU A C 1
ATOM 549 O O . LEU A 1 66 ? -24.949 10.736 1.775 1.00 46.72 66 LEU A O 1
ATOM 553 N N . THR A 1 67 ? -23.563 11.753 0.355 1.00 54.69 67 THR A N 1
ATOM 554 C CA . THR A 1 67 ? -24.464 11.676 -0.810 1.00 54.69 67 THR A CA 1
ATOM 555 C C . THR A 1 67 ? -24.672 10.240 -1.325 1.00 54.69 67 THR A C 1
ATOM 557 O O . THR A 1 67 ? -25.476 10.034 -2.231 1.00 54.69 67 THR A O 1
ATOM 560 N N . GLN A 1 68 ? -23.968 9.247 -0.765 1.00 66.62 68 GLN A N 1
ATOM 561 C CA . GLN A 1 68 ? -24.109 7.816 -1.051 1.00 66.62 68 GLN A CA 1
ATOM 562 C C . GLN A 1 68 ? -23.985 7.006 0.245 1.00 66.62 68 GLN A C 1
ATOM 564 O O . GLN A 1 68 ? -23.033 7.202 1.000 1.00 66.62 68 GLN A O 1
ATOM 569 N N . GLU A 1 69 ? -24.904 6.069 0.484 1.00 86.25 69 GLU A N 1
ATOM 570 C CA . GLU A 1 69 ? -24.758 5.102 1.575 1.00 86.25 69 GLU A CA 1
ATOM 571 C C . GLU A 1 69 ? -23.564 4.159 1.304 1.00 86.25 69 GLU A C 1
ATOM 573 O O . GLU A 1 69 ? -23.441 3.627 0.194 1.00 86.25 69 GLU A O 1
ATOM 578 N N . PRO A 1 70 ? -22.671 3.931 2.287 1.00 92.88 70 PRO A N 1
ATOM 579 C CA . PRO A 1 70 ? -21.555 3.005 2.135 1.00 92.88 70 PRO A CA 1
ATOM 580 C C . PRO A 1 70 ? -22.026 1.574 1.857 1.00 92.88 70 PRO A C 1
ATOM 582 O O . PRO A 1 70 ? -22.821 1.010 2.608 1.00 92.88 70 PRO A O 1
ATOM 585 N N . THR A 1 71 ? -21.469 0.941 0.827 1.00 94.88 71 THR A N 1
ATOM 586 C CA . THR A 1 71 ? -21.702 -0.478 0.535 1.00 94.88 71 THR A CA 1
ATOM 587 C C . THR A 1 71 ? -20.830 -1.346 1.448 1.00 94.88 71 THR A C 1
ATOM 589 O O . THR A 1 71 ? -19.603 -1.199 1.422 1.00 94.88 71 THR A O 1
ATOM 592 N N . PRO A 1 72 ? -21.389 -2.272 2.246 1.00 94.62 72 PRO A N 1
ATOM 593 C CA . PRO A 1 72 ? -20.579 -3.155 3.080 1.00 94.62 72 PRO A CA 1
ATOM 594 C C . PRO A 1 72 ? -19.645 -4.046 2.248 1.00 94.62 72 PRO A C 1
ATOM 596 O O . PRO A 1 72 ? -20.040 -4.625 1.239 1.00 94.62 72 PRO A O 1
ATOM 599 N N . CYS A 1 73 ? -18.403 -4.240 2.704 1.00 91.69 73 CYS A N 1
ATOM 600 C CA . CYS A 1 73 ? -17.382 -5.036 2.008 1.00 91.69 73 CYS A CA 1
ATOM 601 C C . CYS A 1 73 ? -17.832 -6.480 1.710 1.00 91.69 73 CYS A C 1
ATOM 603 O O . CYS A 1 73 ? -17.383 -7.103 0.742 1.00 91.69 73 CYS A O 1
ATOM 605 N N . LYS A 1 74 ? -18.689 -7.041 2.565 1.00 87.38 74 LYS A N 1
ATOM 606 C CA . LYS A 1 74 ? -19.260 -8.385 2.405 1.00 87.38 74 LYS A CA 1
ATOM 607 C C . LYS A 1 74 ? -20.245 -8.490 1.233 1.00 87.38 74 LYS A C 1
ATOM 609 O O . LYS A 1 74 ? -20.372 -9.579 0.679 1.00 87.38 74 LYS A O 1
ATOM 614 N N . ASP A 1 75 ? -20.860 -7.375 0.843 1.00 88.06 75 ASP A N 1
ATOM 615 C CA . ASP A 1 75 ? -21.918 -7.302 -0.170 1.00 88.06 75 ASP A CA 1
ATOM 616 C C . ASP A 1 75 ? -21.374 -6.929 -1.561 1.00 88.06 75 ASP A C 1
ATOM 618 O O . ASP A 1 75 ? -22.123 -6.852 -2.533 1.00 88.06 75 ASP A O 1
ATOM 622 N N . LEU A 1 76 ? -20.056 -6.732 -1.686 1.00 85.81 76 LEU A N 1
ATOM 623 C CA . LEU A 1 76 ? -19.416 -6.418 -2.961 1.00 85.81 76 LEU A CA 1
ATOM 624 C C . LEU A 1 76 ? -19.592 -7.556 -3.970 1.00 85.81 76 LEU A C 1
ATOM 626 O O . LEU A 1 76 ? -19.244 -8.715 -3.711 1.00 85.81 76 LEU A O 1
ATOM 630 N N . VAL A 1 77 ? -20.055 -7.195 -5.166 1.00 70.62 77 VAL A N 1
ATOM 631 C CA . VAL A 1 77 ? -20.144 -8.114 -6.300 1.00 70.62 77 VAL A CA 1
ATOM 632 C C . VAL A 1 77 ? -18.730 -8.405 -6.788 1.00 70.62 77 VAL A C 1
ATOM 634 O O . VAL A 1 77 ? -18.031 -7.536 -7.308 1.00 70.62 77 VAL A O 1
ATOM 637 N N . VAL A 1 78 ? -18.289 -9.650 -6.612 1.00 64.25 78 VAL A N 1
ATOM 638 C CA . VAL A 1 78 ? -16.997 -10.098 -7.129 1.00 64.25 78 VAL A CA 1
ATOM 639 C C . VAL A 1 78 ? -17.186 -10.571 -8.565 1.00 64.25 78 VAL A C 1
ATOM 641 O O . VAL A 1 78 ? -17.834 -11.589 -8.800 1.00 64.25 78 VAL A O 1
ATOM 644 N N . THR A 1 79 ? -16.584 -9.848 -9.506 1.00 58.38 79 THR A N 1
ATOM 645 C CA . THR A 1 79 ? -16.655 -10.103 -10.951 1.00 58.38 79 THR A CA 1
ATOM 646 C C . THR A 1 79 ? -16.114 -11.487 -11.330 1.00 58.38 79 THR A C 1
ATOM 648 O O . THR A 1 79 ? -16.723 -12.158 -12.163 1.00 58.38 79 THR A O 1
ATOM 651 N N . THR A 1 80 ? -15.040 -11.985 -10.688 1.00 57.62 80 THR A N 1
ATOM 652 C CA . THR A 1 80 ? -14.573 -13.377 -10.861 1.00 57.62 80 THR A CA 1
ATOM 653 C C . THR A 1 80 ? -13.967 -14.021 -9.594 1.00 57.62 80 THR A C 1
ATOM 655 O O . THR A 1 80 ? -13.379 -13.344 -8.750 1.00 57.62 80 THR A O 1
ATOM 658 N N . PRO A 1 81 ? -13.976 -15.365 -9.454 1.00 55.38 81 PRO A N 1
ATOM 659 C CA . PRO A 1 81 ? -13.296 -16.057 -8.348 1.00 55.38 81 PRO A CA 1
ATOM 660 C C . PRO A 1 81 ? -11.784 -15.772 -8.256 1.00 55.38 81 PRO A C 1
ATOM 662 O O . PRO A 1 81 ? -11.210 -15.818 -7.164 1.00 55.38 81 PRO A O 1
ATOM 665 N N . LYS A 1 82 ? -11.129 -15.451 -9.386 1.00 57.00 82 LYS A N 1
ATOM 666 C CA . LYS A 1 82 ? -9.710 -15.056 -9.420 1.00 57.00 82 LYS A CA 1
ATOM 667 C C . LYS A 1 82 ? -9.468 -13.737 -8.683 1.00 57.00 82 LYS A C 1
ATOM 669 O O . LYS A 1 82 ? -8.426 -13.619 -8.036 1.00 57.00 82 LYS A O 1
ATOM 674 N N . ASP A 1 83 ? -10.429 -12.815 -8.688 1.00 59.50 83 ASP A N 1
ATOM 675 C CA . ASP A 1 83 ? -10.321 -11.514 -8.012 1.00 59.50 83 ASP A CA 1
ATOM 676 C C . ASP A 1 83 ? -10.310 -11.634 -6.481 1.00 59.50 83 ASP A C 1
ATOM 678 O O . ASP A 1 83 ? -9.788 -10.760 -5.796 1.00 59.50 83 ASP A O 1
ATOM 682 N N . LYS A 1 84 ? -10.769 -12.762 -5.914 1.00 69.81 84 LYS A N 1
ATOM 683 C CA . LYS A 1 84 ? -10.593 -13.048 -4.474 1.00 69.81 84 LYS A CA 1
ATOM 684 C C . LYS A 1 84 ? -9.168 -13.469 -4.116 1.00 69.81 84 LYS A C 1
ATOM 686 O O . LYS A 1 84 ? -8.755 -13.340 -2.967 1.00 69.81 84 LYS A O 1
ATOM 691 N N . THR A 1 85 ? -8.411 -13.997 -5.076 1.00 84.06 85 THR A N 1
ATOM 692 C CA . THR A 1 85 ? -7.088 -14.598 -4.821 1.00 84.06 85 THR A CA 1
ATOM 693 C C . THR A 1 85 ? -5.945 -13.669 -5.214 1.00 84.06 85 THR A C 1
ATOM 695 O O . THR A 1 85 ? -4.919 -13.601 -4.530 1.00 84.06 85 THR A O 1
ATOM 698 N N . TYR A 1 86 ? -6.114 -12.964 -6.328 1.00 90.69 86 TYR A N 1
ATOM 699 C CA . TYR A 1 86 ? -5.111 -12.077 -6.892 1.00 90.69 86 TYR A CA 1
ATOM 700 C C . TYR A 1 86 ? -5.465 -10.627 -6.605 1.00 90.69 86 TYR A C 1
ATOM 702 O O . TYR A 1 86 ? -6.634 -10.261 -6.531 1.00 90.69 86 TYR A O 1
ATOM 710 N N . ILE A 1 87 ? -4.436 -9.805 -6.472 1.00 91.88 87 ILE A N 1
ATOM 711 C CA . ILE A 1 87 ? -4.549 -8.365 -6.629 1.00 91.88 87 ILE A CA 1
ATOM 712 C C . ILE A 1 87 ? -4.061 -8.021 -8.035 1.00 91.88 87 ILE A C 1
ATOM 714 O O . ILE A 1 87 ? -3.047 -8.560 -8.481 1.00 91.8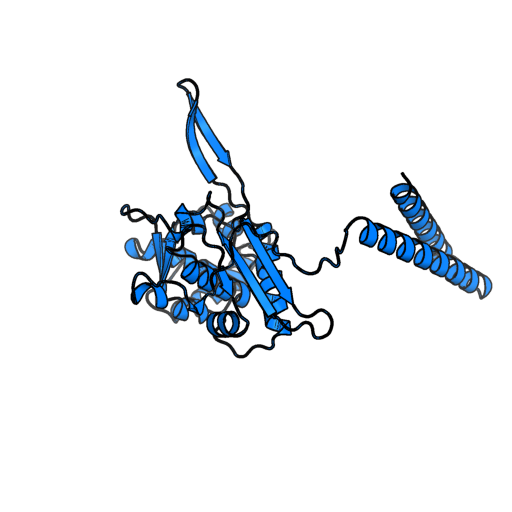8 87 ILE A O 1
ATOM 718 N N . THR A 1 88 ? -4.787 -7.143 -8.723 1.00 92.25 88 THR A N 1
ATOM 719 C CA . THR A 1 88 ? -4.438 -6.651 -10.058 1.00 92.25 88 THR A CA 1
ATOM 720 C C . THR A 1 88 ? -4.645 -5.143 -10.086 1.00 92.25 88 THR A C 1
ATOM 722 O O . THR A 1 88 ? -5.692 -4.671 -9.656 1.00 92.25 88 THR A O 1
ATOM 725 N N . TYR A 1 89 ? -3.653 -4.396 -10.564 1.00 92.75 89 TYR A N 1
ATOM 726 C CA . TYR A 1 89 ? -3.709 -2.936 -10.667 1.00 92.75 89 TYR A CA 1
ATOM 727 C C . TYR A 1 89 ? -2.814 -2.432 -11.807 1.00 92.75 89 TYR A C 1
ATOM 729 O O . TYR A 1 89 ? -1.912 -3.139 -12.262 1.00 92.75 89 TYR A O 1
ATOM 737 N N . HIS A 1 90 ? -3.034 -1.200 -12.261 1.00 91.06 90 HIS A N 1
ATOM 738 C CA . HIS A 1 90 ? -2.259 -0.575 -13.333 1.00 91.06 90 HIS A CA 1
ATOM 739 C C . HIS A 1 90 ? -0.820 -0.272 -12.893 1.00 91.06 90 HIS A C 1
ATOM 741 O O . HIS A 1 90 ? -0.596 0.224 -11.790 1.00 91.06 90 HIS A O 1
ATOM 747 N N . ASN A 1 91 ? 0.166 -0.458 -13.773 1.00 88.56 91 ASN A N 1
ATOM 748 C CA . ASN A 1 91 ? 1.591 -0.274 -13.448 1.00 88.56 91 ASN A CA 1
ATOM 749 C C . ASN A 1 91 ? 1.949 1.136 -12.942 1.00 88.56 91 ASN A C 1
ATOM 751 O O . ASN A 1 91 ? 2.937 1.303 -12.235 1.00 88.56 91 ASN A O 1
ATOM 755 N N . ASN A 1 92 ? 1.132 2.154 -13.223 1.00 86.25 92 ASN A N 1
ATOM 756 C CA . ASN A 1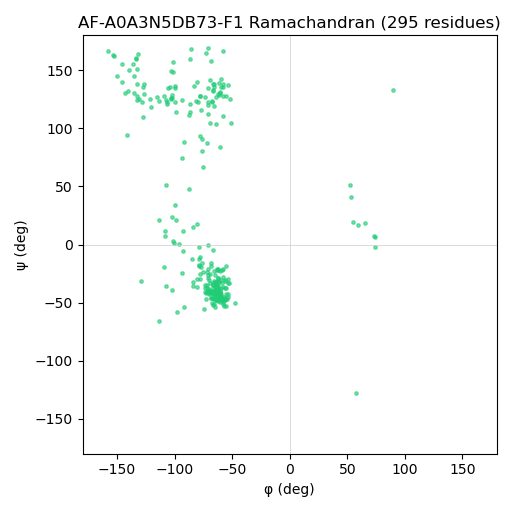 92 ? 1.314 3.496 -12.648 1.00 86.25 92 ASN A CA 1
ATOM 757 C C . ASN A 1 92 ? 1.199 3.518 -11.118 1.00 86.25 92 ASN A C 1
ATOM 759 O O . ASN A 1 92 ? 1.893 4.307 -10.487 1.00 86.25 92 ASN A O 1
ATOM 763 N N . ALA A 1 93 ? 0.427 2.616 -10.502 1.00 88.44 93 ALA A N 1
ATOM 764 C CA . ALA A 1 93 ? 0.433 2.478 -9.046 1.00 88.44 93 ALA A CA 1
ATOM 765 C C . ALA A 1 93 ? 1.828 2.091 -8.526 1.00 88.44 93 ALA A C 1
ATOM 767 O O . ALA A 1 93 ? 2.158 2.372 -7.374 1.00 88.44 93 ALA A O 1
ATOM 768 N N . ASN A 1 94 ? 2.676 1.484 -9.374 1.00 88.94 94 ASN A N 1
ATOM 769 C CA . ASN A 1 94 ? 4.042 1.166 -8.999 1.00 88.94 94 ASN A CA 1
ATOM 770 C C . ASN A 1 94 ? 5.012 2.345 -8.990 1.00 88.94 94 ASN A C 1
ATOM 772 O O . ASN A 1 94 ? 6.055 2.228 -8.353 1.00 88.94 94 ASN A O 1
ATOM 776 N N . LYS A 1 95 ? 4.643 3.469 -9.611 1.00 83.56 95 LYS A N 1
ATOM 777 C CA . LYS A 1 95 ? 5.445 4.700 -9.643 1.00 83.56 95 LYS A CA 1
ATOM 778 C C . LYS A 1 95 ? 5.352 5.509 -8.348 1.00 83.56 95 LYS A C 1
ATOM 780 O O . LYS A 1 95 ? 6.146 6.413 -8.137 1.00 83.56 95 LYS A O 1
ATOM 785 N N . VAL A 1 96 ? 4.398 5.176 -7.482 1.00 84.44 96 VAL A N 1
ATOM 786 C CA . VAL A 1 96 ? 4.169 5.875 -6.219 1.00 84.44 96 VAL A CA 1
ATOM 787 C C . VAL A 1 96 ? 5.120 5.339 -5.152 1.00 84.44 96 VAL A C 1
ATOM 789 O O . VAL A 1 96 ? 5.280 4.121 -5.001 1.00 84.44 96 VAL A O 1
ATOM 792 N N . ASN A 1 97 ? 5.718 6.242 -4.371 1.00 85.25 97 ASN A N 1
ATOM 793 C CA . ASN A 1 97 ? 6.507 5.867 -3.203 1.00 85.25 97 ASN A CA 1
ATOM 794 C C . ASN A 1 97 ? 5.595 5.298 -2.103 1.00 85.25 97 ASN A C 1
ATOM 796 O O . ASN A 1 97 ? 4.914 6.022 -1.377 1.00 85.25 97 ASN A O 1
ATOM 800 N N . LEU A 1 98 ? 5.634 3.974 -1.959 1.00 89.38 98 LEU A N 1
ATOM 801 C CA . LEU A 1 98 ? 4.959 3.230 -0.895 1.00 89.38 98 LEU A CA 1
ATOM 802 C C . LEU A 1 98 ? 5.951 2.672 0.145 1.00 89.38 98 LEU A C 1
ATOM 804 O O . LEU A 1 98 ? 5.549 1.938 1.048 1.00 89.38 98 LEU A O 1
ATOM 808 N N . GLY A 1 99 ? 7.239 3.030 0.064 1.00 88.00 99 GLY A N 1
ATOM 809 C CA . GLY A 1 99 ? 8.309 2.514 0.930 1.00 88.00 99 GLY A CA 1
ATOM 810 C C . GLY A 1 99 ? 8.223 2.947 2.399 1.00 88.00 99 GLY A C 1
ATOM 811 O O . GLY A 1 99 ? 8.836 2.325 3.278 1.00 88.00 99 GLY A O 1
ATOM 812 N N . LYS A 1 100 ? 7.412 3.973 2.689 1.00 92.12 100 LYS A N 1
ATOM 813 C CA . LYS A 1 100 ? 7.071 4.419 4.052 1.00 92.12 100 LYS A CA 1
ATOM 814 C C . LYS A 1 100 ? 6.148 3.438 4.782 1.00 92.12 100 LYS A C 1
ATOM 816 O O . LYS A 1 100 ? 6.058 3.466 6.017 1.00 92.12 100 LYS A O 1
ATOM 821 N N . LEU A 1 101 ? 5.426 2.591 4.045 1.00 94.69 101 LEU A N 1
ATOM 822 C CA . LEU A 1 101 ? 4.521 1.607 4.626 1.00 94.69 101 LEU A CA 1
ATOM 823 C C . LEU A 1 101 ? 5.316 0.488 5.307 1.00 94.69 101 LEU A C 1
ATOM 825 O O . LEU A 1 101 ? 6.267 -0.075 4.768 1.00 94.69 101 LEU A O 1
ATOM 829 N N . SER A 1 102 ? 4.885 0.133 6.508 1.00 94.19 102 SER A N 1
ATOM 830 C CA . SER A 1 102 ? 5.272 -1.103 7.172 1.00 94.19 102 SER A CA 1
ATOM 831 C C . SER A 1 102 ? 4.628 -2.304 6.484 1.00 94.19 102 SER A C 1
ATOM 833 O O . SER A 1 102 ? 3.691 -2.180 5.695 1.00 94.19 102 SER A O 1
ATOM 835 N N . GLU A 1 103 ? 5.077 -3.502 6.854 1.00 92.75 103 GLU A N 1
ATOM 836 C CA . GLU A 1 103 ? 4.516 -4.750 6.339 1.00 92.75 103 GLU A CA 1
ATOM 837 C C . GLU A 1 103 ? 2.999 -4.857 6.506 1.00 92.75 103 GLU A C 1
ATOM 839 O O . GLU A 1 103 ? 2.307 -5.292 5.588 1.00 92.75 103 GLU A O 1
ATOM 844 N N . ARG A 1 104 ? 2.481 -4.461 7.674 1.00 92.19 104 ARG A N 1
ATOM 845 C CA . ARG A 1 104 ? 1.050 -4.560 7.983 1.00 92.19 104 ARG A CA 1
ATOM 846 C C . ARG A 1 104 ? 0.236 -3.536 7.205 1.00 92.19 104 ARG A C 1
ATOM 848 O O . ARG A 1 104 ? -0.830 -3.871 6.704 1.00 92.19 104 ARG A O 1
ATOM 855 N N . GLU A 1 105 ? 0.747 -2.316 7.079 1.00 95.00 105 GLU A N 1
ATOM 856 C CA . GLU A 1 105 ? 0.077 -1.251 6.329 1.00 95.00 105 GLU A CA 1
ATOM 857 C C . GLU A 1 105 ? 0.059 -1.563 4.830 1.00 95.00 105 GLU A C 1
ATOM 859 O O . GLU A 1 105 ? -0.969 -1.388 4.188 1.00 95.00 105 GLU A O 1
ATOM 864 N N . ALA A 1 106 ? 1.153 -2.102 4.281 1.00 95.00 106 ALA A N 1
ATOM 865 C CA . ALA A 1 106 ? 1.188 -2.561 2.897 1.00 95.00 106 ALA A CA 1
ATOM 866 C C . ALA A 1 106 ? 0.203 -3.721 2.667 1.00 95.00 106 ALA A C 1
ATOM 868 O O . ALA A 1 106 ? -0.557 -3.701 1.702 1.00 95.00 106 ALA A O 1
ATOM 869 N N . ASN A 1 107 ? 0.159 -4.710 3.569 1.00 94.31 107 ASN A N 1
ATOM 870 C CA . ASN A 1 107 ? -0.814 -5.806 3.488 1.00 94.31 107 ASN A CA 1
ATOM 871 C C . ASN A 1 107 ? -2.256 -5.291 3.477 1.00 94.31 107 ASN A C 1
ATOM 873 O O . ASN A 1 107 ? -3.056 -5.756 2.667 1.00 94.31 107 ASN A O 1
ATOM 877 N N . LEU A 1 108 ? -2.569 -4.336 4.356 1.00 95.06 108 LEU A N 1
ATOM 878 C CA . LEU A 1 108 ? -3.891 -3.729 4.433 1.00 95.06 108 LEU A CA 1
ATOM 879 C C . LEU A 1 108 ? -4.230 -2.962 3.149 1.00 95.06 108 LEU A C 1
ATOM 881 O O . LEU A 1 108 ? -5.290 -3.192 2.577 1.00 95.06 108 LEU A O 1
ATOM 885 N N . LEU A 1 109 ? -3.314 -2.127 2.650 1.00 95.38 109 LEU A N 1
ATOM 886 C CA . LEU A 1 109 ? -3.519 -1.347 1.429 1.00 95.38 109 LEU A CA 1
ATOM 887 C C . LEU A 1 109 ? -3.826 -2.237 0.222 1.00 95.38 109 LEU A C 1
ATOM 889 O O . LEU A 1 109 ? -4.808 -2.009 -0.477 1.00 95.38 109 LEU A O 1
ATOM 893 N N . PHE A 1 110 ? -3.008 -3.262 -0.025 1.00 94.88 110 PHE A N 1
ATOM 894 C CA . PHE A 1 110 ? -3.205 -4.131 -1.189 1.00 94.88 110 PHE A CA 1
ATOM 895 C C . PHE A 1 110 ? -4.434 -5.034 -1.047 1.00 94.88 110 PHE A C 1
ATOM 897 O O . PHE A 1 110 ? -5.042 -5.396 -2.053 1.00 94.88 110 PHE A O 1
ATOM 904 N N . ALA A 1 111 ? -4.848 -5.356 0.181 1.00 94.12 111 ALA A N 1
ATOM 905 C CA . ALA A 1 111 ? -6.122 -6.022 0.417 1.00 94.12 111 ALA A CA 1
ATOM 906 C C . ALA A 1 111 ? -7.319 -5.092 0.154 1.00 94.12 111 ALA A C 1
ATOM 908 O O . ALA A 1 111 ? -8.303 -5.525 -0.438 1.00 94.12 111 ALA A O 1
ATOM 909 N N . ILE A 1 112 ? -7.220 -3.808 0.514 1.00 94.94 112 ILE A N 1
ATOM 910 C CA . ILE A 1 112 ? -8.218 -2.788 0.164 1.00 94.94 112 ILE A CA 1
ATOM 911 C C . ILE A 1 112 ? -8.275 -2.594 -1.354 1.00 94.94 112 ILE A C 1
ATOM 913 O O . ILE A 1 112 ? -9.364 -2.603 -1.918 1.00 94.94 112 ILE A O 1
ATOM 917 N N . PHE A 1 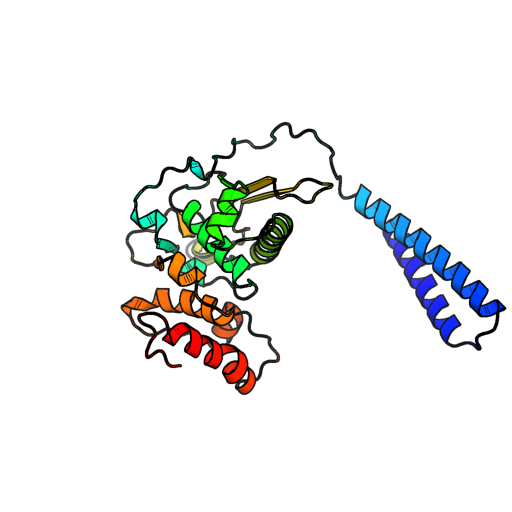113 ? -7.132 -2.505 -2.044 1.00 94.56 113 PHE A N 1
ATOM 918 C CA . PHE A 1 113 ? -7.102 -2.402 -3.510 1.00 94.56 113 PHE A CA 1
ATOM 919 C C . PHE A 1 113 ? -7.806 -3.582 -4.179 1.00 94.56 113 PHE A C 1
ATOM 921 O O . PHE A 1 113 ? -8.499 -3.395 -5.173 1.00 94.56 113 PHE A O 1
ATOM 928 N N . GLN A 1 114 ? -7.676 -4.787 -3.614 1.00 92.94 114 GLN A N 1
ATOM 929 C CA . GLN A 1 114 ? -8.367 -5.967 -4.130 1.00 92.94 114 GLN A CA 1
ATOM 930 C C . GLN A 1 114 ? -9.888 -5.809 -4.022 1.00 92.94 114 GLN A C 1
ATOM 932 O O . GLN A 1 114 ? -10.607 -6.276 -4.897 1.00 92.94 114 GLN A O 1
ATOM 937 N N . ARG A 1 115 ? -10.381 -5.151 -2.966 1.00 92.88 115 ARG A N 1
ATOM 938 C CA . ARG A 1 115 ? -11.816 -4.901 -2.767 1.00 92.88 115 ARG A CA 1
ATOM 939 C C . ARG A 1 115 ? -12.347 -3.719 -3.558 1.00 92.88 115 ARG A C 1
ATOM 941 O O . ARG A 1 115 ? -13.506 -3.754 -3.932 1.00 92.88 115 ARG A O 1
ATOM 948 N N . LEU A 1 116 ? -11.518 -2.716 -3.827 1.00 93.25 116 LEU A N 1
ATOM 949 C CA . LEU A 1 116 ? -11.885 -1.572 -4.663 1.00 93.25 116 LEU A CA 1
ATOM 950 C C . LEU A 1 116 ? -11.877 -1.904 -6.162 1.00 93.25 116 LEU A C 1
ATOM 952 O O . LEU A 1 116 ? -12.477 -1.169 -6.940 1.00 93.25 116 LEU A O 1
ATOM 956 N N . LYS A 1 117 ? -11.197 -2.982 -6.575 1.00 91.50 117 LYS A N 1
ATOM 957 C CA . LYS A 1 117 ? -11.145 -3.420 -7.973 1.00 91.50 117 LYS A CA 1
ATOM 958 C C . LYS A 1 117 ? -12.542 -3.743 -8.516 1.00 91.50 117 LYS A C 1
ATOM 960 O O . LYS A 1 117 ? -13.330 -4.446 -7.886 1.00 91.50 117 LYS A O 1
ATOM 965 N N . ASP A 1 118 ? -12.787 -3.263 -9.729 1.00 90.06 118 ASP A N 1
ATOM 966 C CA . ASP A 1 118 ? -14.048 -3.330 -10.472 1.00 90.06 118 ASP A CA 1
ATOM 967 C C . ASP A 1 118 ? -15.265 -2.748 -9.721 1.00 90.06 118 ASP A C 1
ATOM 969 O O . ASP A 1 118 ? -16.402 -3.039 -10.078 1.00 90.06 118 ASP A O 1
ATOM 973 N N . GLN A 1 119 ? -15.044 -1.912 -8.698 1.00 91.38 119 GLN A N 1
ATOM 974 C CA . GLN A 1 119 ? -16.108 -1.230 -7.948 1.00 91.38 119 GLN A CA 1
ATOM 975 C C . GLN A 1 119 ? -16.284 0.237 -8.361 1.00 91.38 119 GLN A C 1
ATOM 977 O O . GLN A 1 119 ? -17.078 0.958 -7.761 1.00 91.38 119 GLN A O 1
ATOM 982 N N . GLY A 1 120 ? -15.538 0.715 -9.360 1.00 90.44 120 GLY A N 1
ATOM 983 C CA . GLY A 1 120 ? -15.586 2.114 -9.781 1.00 90.44 120 GLY A CA 1
ATOM 984 C C . GLY A 1 120 ? -15.249 3.059 -8.623 1.00 90.44 120 GLY A C 1
ATOM 985 O O . GLY A 1 120 ? -14.231 2.894 -7.951 1.00 90.44 120 GLY A O 1
ATOM 986 N N . ASN A 1 121 ? -16.120 4.039 -8.386 1.00 90.38 121 ASN A N 1
ATOM 987 C CA . ASN A 1 121 ? -16.014 4.994 -7.284 1.00 90.38 121 ASN A CA 1
ATOM 988 C C . ASN A 1 121 ? -16.962 4.679 -6.110 1.00 90.38 121 ASN A C 1
ATOM 990 O O . ASN A 1 121 ? -17.314 5.595 -5.370 1.00 90.38 121 ASN A O 1
ATOM 994 N N . THR A 1 122 ? -17.401 3.430 -5.935 1.00 93.88 122 THR A N 1
ATOM 995 C CA . THR A 1 122 ? -18.261 3.035 -4.807 1.00 93.88 122 THR A CA 1
ATOM 996 C C . THR A 1 122 ? -17.597 3.349 -3.464 1.00 93.88 122 THR A C 1
ATOM 998 O O . THR A 1 122 ? -16.409 3.081 -3.264 1.00 93.88 122 THR A O 1
ATOM 1001 N N . LEU A 1 123 ? -18.368 3.918 -2.535 1.00 96.25 123 LEU A N 1
ATOM 1002 C CA . LEU A 1 123 ? -17.977 4.063 -1.134 1.00 96.25 123 LEU A CA 1
ATOM 1003 C C . LEU A 1 123 ? -18.130 2.707 -0.439 1.00 96.25 123 LEU A C 1
ATOM 1005 O O . LEU A 1 123 ? -19.239 2.185 -0.349 1.00 96.25 123 LEU A O 1
ATOM 1009 N N . ILE A 1 124 ? -17.028 2.122 0.026 1.00 96.38 124 ILE A N 1
ATOM 1010 C CA . ILE A 1 124 ? -17.010 0.779 0.618 1.00 96.38 124 ILE A CA 1
ATOM 1011 C C . ILE A 1 124 ? -16.767 0.872 2.119 1.00 96.38 124 ILE A C 1
ATOM 1013 O O . ILE A 1 124 ? -15.765 1.447 2.543 1.00 96.38 124 ILE A O 1
ATOM 1017 N N . ARG A 1 125 ? -17.636 0.229 2.904 1.00 97.31 125 ARG A N 1
ATOM 1018 C CA . ARG A 1 125 ? -17.504 0.083 4.356 1.00 97.31 125 ARG A CA 1
ATOM 1019 C C . ARG A 1 125 ? -16.820 -1.222 4.728 1.00 97.31 125 ARG A C 1
ATOM 1021 O O . ARG A 1 125 ? -17.293 -2.305 4.383 1.00 97.31 125 ARG A O 1
ATOM 1028 N N . PHE A 1 126 ? -15.741 -1.123 5.490 1.00 95.44 126 PHE A N 1
ATOM 1029 C CA . PHE A 1 126 ? -15.031 -2.255 6.066 1.00 95.44 126 PHE A CA 1
ATOM 1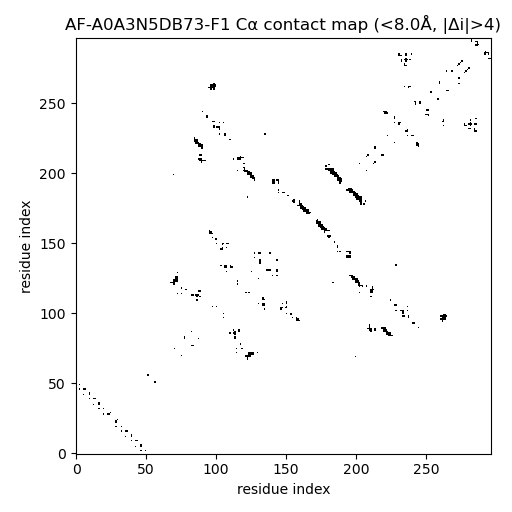030 C C . PHE A 1 126 ? -15.282 -2.352 7.568 1.00 95.44 126 PHE A C 1
ATOM 1032 O O . PHE A 1 126 ? -14.959 -1.441 8.334 1.00 95.44 126 PHE A O 1
ATOM 1039 N N . GLU A 1 127 ? -15.804 -3.497 7.993 1.00 93.69 127 GLU A N 1
ATOM 1040 C CA . GLU A 1 127 ? -16.048 -3.816 9.395 1.00 93.69 127 GLU A CA 1
ATOM 1041 C C . GLU A 1 127 ? -14.788 -4.415 10.054 1.00 93.69 127 GLU A C 1
ATOM 1043 O O . GLU A 1 127 ? -13.826 -4.812 9.379 1.00 93.69 127 GLU A O 1
ATOM 1048 N N . PRO A 1 128 ? -14.754 -4.554 11.392 1.00 90.56 128 PRO A N 1
ATOM 1049 C CA . PRO A 1 128 ? -13.555 -5.001 12.094 1.00 90.56 128 PRO A CA 1
ATOM 1050 C C . PRO A 1 128 ? -13.110 -6.413 11.680 1.00 90.56 128 PRO A C 1
ATOM 1052 O O . PRO A 1 128 ? -11.915 -6.730 11.662 1.00 90.56 128 PRO A O 1
ATOM 1055 N N . GLN A 1 129 ? -14.065 -7.275 11.321 1.00 88.75 129 GLN A N 1
ATOM 1056 C CA . GLN A 1 129 ? -13.779 -8.622 10.829 1.00 88.75 129 GLN A CA 1
ATOM 1057 C C . GLN A 1 129 ? -13.123 -8.612 9.444 1.00 88.75 129 GLN A C 1
ATOM 1059 O O . GLN A 1 129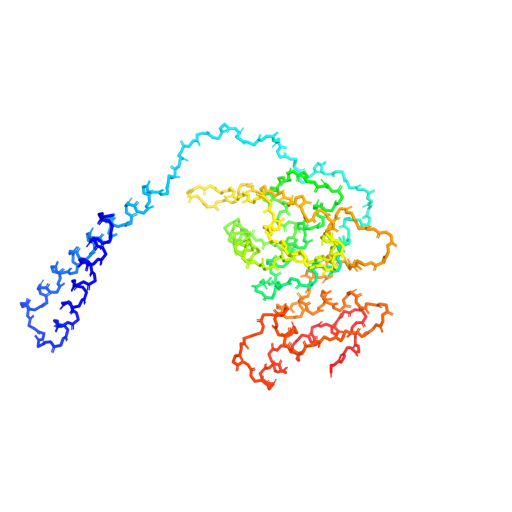 ? -12.278 -9.470 9.175 1.00 88.75 129 GLN A O 1
ATOM 1064 N N . ASP A 1 130 ? -13.459 -7.644 8.590 1.00 90.94 130 ASP A N 1
ATOM 1065 C CA . ASP A 1 130 ? -12.890 -7.530 7.248 1.00 90.94 130 ASP A CA 1
ATOM 1066 C C . ASP A 1 130 ? -11.403 -7.204 7.335 1.00 90.94 130 ASP A C 1
ATOM 1068 O O . ASP A 1 130 ? -10.578 -7.960 6.821 1.00 90.94 130 ASP A O 1
ATOM 1072 N N . LEU A 1 131 ? -11.036 -6.161 8.087 1.00 89.69 131 LEU A N 1
ATOM 1073 C CA . LEU A 1 131 ? -9.632 -5.778 8.267 1.00 89.69 131 LEU A CA 1
ATOM 1074 C C . LEU A 1 131 ? -8.819 -6.895 8.940 1.00 89.69 131 LEU A C 1
ATOM 1076 O O . LEU A 1 131 ? -7.672 -7.141 8.561 1.00 89.69 131 LEU A O 1
ATOM 1080 N N . ARG A 1 132 ? -9.402 -7.616 9.910 1.00 87.56 132 ARG A N 1
ATOM 1081 C CA . ARG A 1 132 ? -8.750 -8.787 10.527 1.00 87.56 132 ARG A CA 1
ATOM 1082 C C . ARG A 1 132 ? -8.434 -9.871 9.496 1.00 87.56 132 ARG A C 1
ATOM 1084 O O . ARG A 1 132 ? -7.317 -10.389 9.486 1.00 87.56 132 ARG A O 1
ATOM 1091 N N . ARG A 1 133 ? -9.385 -10.194 8.612 1.00 85.62 133 ARG A N 1
ATOM 1092 C CA . ARG A 1 133 ? -9.171 -11.156 7.516 1.00 85.62 133 ARG A CA 1
ATOM 1093 C C . ARG A 1 133 ? -8.122 -10.647 6.528 1.00 85.62 133 ARG A C 1
ATOM 1095 O O . ARG A 1 133 ? -7.245 -11.410 6.140 1.00 85.62 133 ARG A O 1
ATOM 1102 N N . MET A 1 134 ? -8.167 -9.363 6.176 1.00 87.38 134 MET A N 1
ATOM 1103 C CA . MET A 1 134 ? -7.220 -8.722 5.257 1.00 87.38 134 MET A CA 1
ATOM 1104 C C . MET A 1 134 ? -5.784 -8.694 5.777 1.00 87.38 134 MET A C 1
ATOM 1106 O O . MET A 1 134 ? -4.848 -8.810 4.996 1.00 87.38 134 MET A O 1
ATOM 1110 N N . LEU A 1 135 ? -5.580 -8.550 7.085 1.00 83.94 135 LEU A N 1
ATOM 1111 C CA . LEU A 1 135 ? -4.241 -8.589 7.673 1.00 83.94 135 LEU A CA 1
ATOM 1112 C C . LEU A 1 135 ? -3.698 -10.018 7.824 1.00 83.94 135 LEU A C 1
ATOM 1114 O O . LEU A 1 135 ? -2.488 -10.188 7.985 1.00 83.94 135 LEU A O 1
ATOM 1118 N N . GLY A 1 136 ? -4.568 -11.034 7.787 1.00 73.62 136 GLY A N 1
ATOM 1119 C CA . GLY A 1 136 ? -4.188 -12.445 7.888 1.00 73.62 136 GLY A CA 1
ATOM 1120 C C . GLY A 1 136 ? -3.585 -12.841 9.241 1.00 73.62 136 GLY A C 1
ATOM 1121 O O . GLY A 1 136 ? -2.897 -13.856 9.330 1.00 73.62 136 GLY A O 1
ATOM 1122 N N . ILE A 1 137 ? -3.802 -12.041 10.293 1.00 73.62 137 ILE A N 1
ATOM 1123 C CA . ILE A 1 137 ? -3.238 -12.251 11.634 1.00 73.62 137 ILE A CA 1
ATOM 1124 C C . ILE A 1 137 ? -4.263 -11.945 12.729 1.00 73.62 137 ILE A C 1
ATOM 1126 O O . ILE A 1 137 ? -5.116 -11.070 12.579 1.00 73.62 137 ILE A O 1
ATOM 1130 N N . LYS A 1 138 ? -4.142 -12.629 13.875 1.00 77.00 138 LYS A N 1
ATOM 1131 C CA . LYS A 1 138 ? -4.866 -12.243 15.093 1.00 77.00 138 LYS A CA 1
ATOM 1132 C C . LYS A 1 138 ? -4.313 -10.907 15.593 1.00 77.00 138 LYS A C 1
ATOM 1134 O O . LYS A 1 138 ? -3.115 -10.785 15.840 1.00 77.00 138 LYS A O 1
ATOM 1139 N N . ILE A 1 139 ? -5.182 -9.910 15.724 1.00 78.44 139 ILE A N 1
ATOM 1140 C CA . ILE A 1 139 ? -4.821 -8.541 16.099 1.00 78.44 139 ILE A CA 1
ATOM 1141 C C . ILE A 1 139 ? -5.937 -7.929 16.955 1.00 78.44 139 ILE A C 1
ATOM 1143 O O . ILE A 1 139 ? -7.125 -8.155 16.698 1.00 78.44 139 ILE A O 1
ATOM 1147 N N . SER A 1 140 ? -5.557 -7.181 17.994 1.00 79.88 140 SER A N 1
ATOM 1148 C CA . SER A 1 140 ? -6.516 -6.436 18.817 1.00 79.88 140 SER A CA 1
ATOM 1149 C C . SER A 1 140 ? -7.149 -5.291 18.020 1.00 79.88 140 SER A C 1
ATOM 1151 O O . SER A 1 140 ? -6.572 -4.828 17.035 1.00 79.88 140 SER A O 1
ATOM 1153 N N . TYR A 1 141 ? -8.321 -4.818 18.448 1.00 78.06 141 TYR A N 1
ATOM 1154 C CA . TYR A 1 141 ? -8.992 -3.699 17.781 1.00 78.06 141 TYR A CA 1
ATOM 1155 C C . TYR A 1 141 ? -8.183 -2.391 17.853 1.00 78.06 141 TYR A C 1
ATOM 1157 O O . TYR A 1 141 ? -8.045 -1.734 16.830 1.00 78.06 141 TYR A O 1
ATOM 1165 N N . ASP A 1 142 ? -7.525 -2.072 18.976 1.00 78.50 142 ASP A N 1
ATOM 1166 C CA . ASP A 1 142 ? -6.620 -0.903 19.071 1.00 78.50 142 ASP A CA 1
ATOM 1167 C C . ASP A 1 142 ? -5.502 -0.941 18.014 1.00 78.50 142 ASP A C 1
ATOM 1169 O O . ASP A 1 142 ? -5.238 0.031 17.303 1.00 78.50 142 ASP A O 1
ATOM 1173 N N . ASN A 1 143 ? -4.866 -2.105 17.858 1.00 83.88 143 ASN A N 1
ATOM 1174 C CA . ASN A 1 143 ? -3.824 -2.293 16.856 1.00 83.88 143 ASN A CA 1
ATOM 1175 C C . ASN A 1 143 ? -4.377 -2.179 15.426 1.00 83.88 143 ASN A C 1
ATOM 1177 O O . ASN A 1 143 ? -3.653 -1.731 14.533 1.00 83.88 143 ASN A O 1
ATOM 1181 N N . LEU A 1 144 ? -5.635 -2.574 15.209 1.00 85.19 144 LEU A N 1
ATOM 1182 C CA . LEU A 1 144 ? -6.337 -2.434 13.936 1.00 85.19 144 LEU A CA 1
ATOM 1183 C C . LEU A 1 144 ? -6.520 -0.955 13.593 1.00 85.19 144 LEU A C 1
ATOM 1185 O O . LEU A 1 144 ? -6.025 -0.517 12.554 1.00 85.19 144 LEU A O 1
ATOM 1189 N N . THR A 1 145 ? -7.105 -0.179 14.514 1.00 86.12 145 THR A N 1
ATOM 1190 C CA . THR A 1 145 ? -7.292 1.275 14.394 1.00 86.12 145 THR A CA 1
ATOM 1191 C C . THR A 1 145 ? -5.965 1.979 14.130 1.00 86.12 145 THR A C 1
ATOM 1193 O O . THR A 1 145 ? -5.858 2.793 13.213 1.00 86.12 145 THR A O 1
ATOM 1196 N N . ARG A 1 146 ? -4.916 1.642 14.892 1.00 89.25 146 ARG A N 1
ATOM 1197 C CA . ARG A 1 146 ? -3.584 2.236 14.719 1.00 89.25 146 ARG A CA 1
ATOM 1198 C C . ARG A 1 146 ? -2.979 1.917 13.353 1.00 89.25 146 ARG A C 1
ATOM 1200 O O . ARG A 1 146 ? -2.431 2.815 12.720 1.00 89.25 146 ARG A O 1
ATOM 1207 N N . THR A 1 147 ? -3.091 0.671 12.889 1.00 91.50 147 THR A N 1
ATOM 1208 C CA . THR A 1 147 ? -2.575 0.254 11.572 1.00 91.50 147 THR A CA 1
ATOM 1209 C C . THR A 1 147 ? -3.313 0.977 10.446 1.00 91.50 147 THR A C 1
ATOM 1211 O O . THR A 1 147 ? -2.674 1.560 9.575 1.00 91.50 147 THR A O 1
ATOM 1214 N N . ALA A 1 148 ? -4.645 0.999 10.504 1.00 91.62 148 ALA A N 1
ATOM 1215 C CA . ALA A 1 148 ? -5.518 1.712 9.579 1.00 91.62 148 ALA A CA 1
ATOM 1216 C C . ALA A 1 148 ? -5.179 3.211 9.487 1.00 91.62 148 ALA A C 1
ATOM 1218 O O . ALA A 1 148 ? -4.915 3.732 8.403 1.00 91.62 148 ALA A O 1
ATOM 1219 N N . ARG A 1 149 ? -5.112 3.895 10.636 1.00 92.19 149 ARG A N 1
ATOM 1220 C CA . ARG A 1 149 ? -4.817 5.333 10.716 1.00 92.19 149 ARG A CA 1
ATOM 1221 C C . ARG A 1 149 ? -3.404 5.661 10.237 1.00 92.19 149 ARG A C 1
ATOM 1223 O O . ARG A 1 149 ? -3.207 6.646 9.531 1.00 92.19 149 ARG A O 1
ATOM 1230 N N . SER A 1 150 ? -2.423 4.841 10.608 1.00 94.19 150 SER A N 1
ATOM 1231 C CA . SER A 1 150 ? -1.031 5.026 10.191 1.00 94.19 150 SER A CA 1
ATOM 1232 C C . SER A 1 150 ? -0.851 4.793 8.685 1.00 94.19 150 SER A C 1
ATOM 1234 O O . SER A 1 150 ? -0.217 5.611 8.020 1.00 94.19 150 SER A O 1
ATOM 1236 N N . MET A 1 151 ? -1.493 3.763 8.119 1.00 94.75 151 MET A N 1
ATOM 1237 C CA . MET A 1 151 ? -1.547 3.545 6.670 1.00 94.75 151 MET A CA 1
ATOM 1238 C C . MET A 1 151 ? -2.146 4.761 5.956 1.00 94.75 151 MET A C 1
ATOM 1240 O O . MET A 1 151 ? -1.510 5.304 5.056 1.00 94.75 151 MET A O 1
ATOM 1244 N N . TRP A 1 152 ? -3.328 5.225 6.379 1.00 92.44 152 TRP A N 1
ATOM 1245 C CA . TRP A 1 152 ? -3.981 6.392 5.781 1.00 92.44 152 TRP A CA 1
ATOM 1246 C C . TRP A 1 152 ? -3.085 7.634 5.813 1.00 92.44 152 TRP A C 1
ATOM 1248 O O . TRP A 1 152 ? -2.883 8.278 4.786 1.00 92.44 152 TRP A O 1
ATOM 1258 N N . ASN A 1 153 ? -2.472 7.929 6.963 1.00 91.44 153 ASN A N 1
ATOM 1259 C CA . ASN A 1 153 ? -1.583 9.081 7.113 1.00 91.44 153 ASN A CA 1
ATOM 1260 C C . ASN A 1 153 ? -0.378 9.052 6.169 1.00 91.44 153 ASN A C 1
ATOM 1262 O O . ASN A 1 153 ? 0.087 10.115 5.776 1.00 91.44 153 ASN A O 1
ATOM 1266 N N . LYS A 1 154 ? 0.120 7.868 5.805 1.00 92.00 154 LYS A N 1
ATOM 1267 C CA . LYS A 1 154 ? 1.228 7.720 4.853 1.00 92.00 154 LYS A CA 1
ATOM 1268 C C . LYS A 1 154 ? 0.758 7.826 3.405 1.00 92.00 154 LYS A C 1
ATOM 1270 O O . LYS A 1 154 ? 1.467 8.399 2.584 1.00 92.00 154 LYS A O 1
ATOM 1275 N N . ILE A 1 155 ? -0.434 7.308 3.102 1.00 90.00 155 ILE A N 1
ATOM 1276 C CA . ILE A 1 155 ? -1.019 7.339 1.756 1.00 90.00 155 ILE A CA 1
ATOM 1277 C C . ILE A 1 155 ? -1.494 8.735 1.369 1.00 90.00 155 ILE A C 1
ATOM 1279 O O . ILE A 1 155 ? -1.229 9.162 0.252 1.00 90.00 155 ILE A O 1
ATOM 1283 N N . LYS A 1 156 ? -2.127 9.479 2.281 1.00 85.31 156 LYS A N 1
ATOM 1284 C CA . LYS A 1 156 ? -2.587 10.849 1.996 1.00 85.31 156 LYS A CA 1
ATOM 1285 C C . LYS A 1 156 ? -1.441 11.815 1.667 1.00 85.31 156 LYS A C 1
ATOM 1287 O O . LYS A 1 156 ? -1.674 12.852 1.065 1.00 85.31 156 LYS A O 1
ATOM 1292 N N . THR A 1 157 ? -0.222 11.486 2.099 1.00 80.06 157 THR A N 1
ATOM 1293 C CA . THR A 1 157 ? 1.004 12.256 1.836 1.00 80.06 157 THR A CA 1
ATOM 1294 C C . THR A 1 157 ? 1.854 11.671 0.713 1.00 80.06 157 THR A C 1
ATOM 1296 O O . THR A 1 157 ? 2.967 12.140 0.499 1.00 80.06 157 THR A O 1
ATOM 1299 N N . ALA A 1 158 ? 1.418 10.581 0.081 1.00 78.44 158 ALA A N 1
ATOM 1300 C CA . ALA A 1 158 ? 2.161 9.996 -1.022 1.00 78.44 158 ALA A CA 1
ATOM 1301 C C . ALA A 1 158 ? 1.878 10.782 -2.308 1.00 78.44 158 ALA A C 1
ATOM 1303 O O . ALA A 1 158 ? 0.747 11.189 -2.570 1.00 78.44 158 ALA A O 1
ATOM 1304 N N . ASP A 1 159 ? 2.922 10.991 -3.102 1.00 68.38 159 ASP A N 1
ATOM 1305 C CA . ASP A 1 159 ? 2.864 11.786 -4.322 1.00 68.38 159 ASP A CA 1
ATOM 1306 C C . ASP A 1 159 ? 2.227 10.981 -5.463 1.00 68.38 159 ASP A C 1
ATOM 1308 O O . ASP A 1 159 ? 2.892 10.233 -6.181 1.00 68.38 159 ASP A O 1
ATOM 1312 N N . PHE A 1 160 ? 0.912 11.119 -5.633 1.00 71.38 160 PHE A N 1
ATOM 1313 C CA . PHE A 1 160 ? 0.180 10.547 -6.763 1.00 71.38 160 PHE A CA 1
ATOM 1314 C C . PHE A 1 160 ? 0.060 11.577 -7.893 1.00 71.38 160 PHE A C 1
ATOM 1316 O O . PHE A 1 160 ? -1.004 12.141 -8.127 1.00 71.38 160 PHE A O 1
ATOM 1323 N N . TRP A 1 161 ? 1.139 11.839 -8.624 1.00 71.38 161 TRP A N 1
ATOM 1324 C CA . TRP A 1 161 ? 1.055 12.697 -9.809 1.00 71.38 161 TRP A CA 1
ATOM 1325 C C . TRP A 1 161 ? 0.548 11.912 -11.019 1.00 71.38 161 TRP A C 1
ATOM 1327 O O . TRP A 1 161 ? 1.117 10.897 -11.420 1.00 71.38 161 TRP A O 1
ATOM 1337 N N . GLU A 1 162 ? -0.540 12.387 -11.612 1.00 69.25 162 GLU A N 1
ATOM 1338 C CA . GLU A 1 162 ? -0.957 11.996 -12.947 1.00 69.25 162 GLU A CA 1
ATOM 1339 C C . GLU A 1 162 ? -0.272 12.922 -13.954 1.00 69.25 162 GLU A C 1
ATOM 1341 O O . GLU A 1 162 ? -0.588 14.110 -14.018 1.00 69.25 162 GLU A O 1
ATOM 1346 N N . VAL A 1 163 ? 0.655 12.363 -14.731 1.00 68.69 163 VAL A N 1
ATOM 1347 C CA . VAL A 1 163 ? 1.367 13.064 -15.804 1.00 68.69 163 VAL A CA 1
ATOM 1348 C C . VAL A 1 163 ? 0.850 12.550 -17.142 1.00 68.69 163 VAL A C 1
ATOM 1350 O O . VAL A 1 163 ? 0.857 11.340 -17.387 1.00 68.69 163 VAL A O 1
ATOM 1353 N N . ARG A 1 164 ? 0.371 13.455 -17.995 1.00 70.81 164 ARG A N 1
ATOM 1354 C CA . ARG A 1 164 ? -0.083 13.149 -19.357 1.00 70.81 164 ARG A CA 1
ATOM 1355 C C . ARG A 1 164 ? 0.508 14.131 -20.349 1.00 70.81 164 ARG A C 1
ATOM 1357 O O . ARG A 1 164 ? 0.449 15.337 -20.113 1.00 70.81 164 ARG A O 1
ATOM 1364 N N . ASP A 1 165 ? 0.930 13.615 -21.492 1.00 76.31 165 ASP A N 1
ATOM 1365 C CA . ASP A 1 165 ? 1.183 14.439 -22.666 1.00 76.31 165 ASP A CA 1
ATOM 1366 C C . ASP A 1 165 ? -0.162 14.865 -23.261 1.00 76.31 165 ASP A C 1
ATOM 1368 O O . ASP A 1 165 ? -1.062 14.047 -23.480 1.00 76.31 165 ASP A O 1
ATOM 1372 N N . ILE A 1 166 ? -0.330 16.167 -23.460 1.00 80.19 166 ILE A N 1
ATOM 1373 C CA . ILE A 1 166 ? -1.536 16.779 -24.013 1.00 80.19 166 ILE A CA 1
ATOM 1374 C C . ILE A 1 166 ? -1.157 17.793 -25.088 1.00 80.19 166 ILE A C 1
ATOM 1376 O O . ILE A 1 166 ? -0.039 18.297 -25.125 1.00 80.19 166 ILE A O 1
ATOM 1380 N N . ILE A 1 167 ? -2.111 18.140 -25.946 1.00 87.94 167 ILE A N 1
ATOM 1381 C CA . ILE A 1 167 ? -1.934 19.213 -26.925 1.00 87.94 167 ILE A CA 1
ATOM 1382 C C . ILE A 1 167 ? -2.758 20.413 -26.470 1.00 87.94 167 ILE A C 1
ATOM 1384 O O . ILE A 1 167 ? -3.977 20.318 -26.337 1.00 87.94 167 ILE A O 1
ATOM 1388 N N . VAL A 1 168 ? -2.099 21.552 -26.254 1.00 83.69 168 VAL A N 1
ATOM 1389 C CA . VAL A 1 168 ? -2.753 22.827 -25.934 1.00 83.69 168 VAL A CA 1
ATOM 1390 C C . VAL A 1 168 ? -2.375 23.833 -27.010 1.00 83.69 168 VAL A C 1
ATOM 1392 O O . VAL A 1 168 ? -1.201 24.143 -27.198 1.00 83.69 168 VAL A O 1
ATOM 1395 N N . ASN A 1 169 ? -3.370 24.337 -27.744 1.00 91.00 169 ASN A N 1
ATOM 1396 C CA . ASN A 1 169 ? -3.174 25.300 -28.836 1.00 91.00 169 ASN A CA 1
ATOM 1397 C C . ASN A 1 169 ? -2.144 24.832 -29.888 1.00 91.00 169 ASN A C 1
ATOM 1399 O O . ASN A 1 169 ? -1.300 25.607 -30.333 1.00 91.00 169 ASN A O 1
ATOM 1403 N N . GLY A 1 170 ? -2.183 23.545 -30.248 1.00 87.38 170 GLY A N 1
ATOM 1404 C CA . GLY A 1 170 ? -1.268 22.948 -31.227 1.00 87.38 170 GLY A CA 1
ATOM 1405 C C . GLY A 1 170 ? 0.163 22.720 -30.725 1.00 87.38 170 GLY A C 1
ATOM 1406 O O . GLY A 1 170 ? 1.017 22.341 -31.518 1.00 87.38 170 GLY A O 1
ATOM 1407 N N . ARG A 1 171 ? 0.439 22.939 -29.432 1.00 81.44 171 ARG A N 1
ATOM 1408 C CA . ARG A 1 171 ? 1.734 22.646 -28.805 1.00 81.44 171 ARG A CA 1
ATOM 1409 C C . ARG A 1 171 ? 1.624 21.409 -27.932 1.00 81.44 171 ARG A C 1
ATOM 1411 O O . ARG A 1 171 ? 0.687 21.304 -27.140 1.00 81.44 171 ARG A O 1
ATOM 1418 N N . GLU A 1 172 ? 2.600 20.519 -28.042 1.00 90.31 172 GLU A N 1
ATOM 1419 C CA . GLU A 1 172 ? 2.787 19.441 -27.075 1.00 90.31 172 GLU A CA 1
ATOM 1420 C C . GLU A 1 172 ? 3.129 20.051 -25.714 1.00 90.31 172 GLU A C 1
ATOM 1422 O O . GLU A 1 172 ? 3.995 20.918 -25.588 1.00 90.31 172 GLU A O 1
ATOM 1427 N N . CYS A 1 173 ? 2.366 19.662 -24.705 1.00 80.56 173 CYS A N 1
ATOM 1428 C CA . CYS A 1 173 ? 2.431 20.163 -23.344 1.00 80.56 173 CYS A CA 1
ATOM 1429 C C . CYS A 1 173 ? 2.335 18.980 -22.384 1.00 80.56 173 CYS A C 1
ATOM 1431 O O . CYS A 1 173 ? 1.731 17.956 -22.699 1.00 80.56 173 CYS A O 1
ATOM 1433 N N . VAL A 1 174 ? 2.860 19.155 -21.176 1.00 72.19 174 VAL A N 1
ATOM 1434 C CA . VAL A 1 174 ? 2.721 18.173 -20.100 1.00 72.19 174 VAL A CA 1
ATOM 1435 C C . VAL A 1 174 ? 1.665 18.676 -19.121 1.00 72.19 174 VAL A C 1
ATOM 1437 O O . VAL A 1 174 ? 1.740 19.802 -18.631 1.00 72.19 174 VAL A O 1
ATOM 1440 N N . SER A 1 175 ? 0.651 17.854 -18.854 1.00 75.88 175 SER A N 1
ATOM 1441 C CA . SER A 1 175 ? -0.332 18.090 -17.799 1.00 75.88 175 SER A CA 1
ATOM 1442 C C . SER A 1 175 ? 0.021 17.259 -16.580 1.00 75.88 175 SER A C 1
ATOM 1444 O O . SER A 1 175 ? 0.045 16.032 -16.656 1.00 75.88 175 SER A O 1
ATOM 1446 N N . GLU A 1 176 ? 0.211 17.938 -15.454 1.00 71.31 176 GLU A N 1
ATOM 1447 C CA . GLU A 1 176 ? 0.454 17.324 -14.154 1.00 71.31 176 GLU A CA 1
ATOM 1448 C C . GLU A 1 176 ? -0.727 17.623 -13.229 1.00 71.31 176 GLU A C 1
ATOM 1450 O O . GLU A 1 176 ? -1.103 18.780 -13.026 1.00 71.31 176 GLU A O 1
ATOM 1455 N N . LYS A 1 177 ? -1.354 16.580 -12.686 1.00 72.19 177 LYS A N 1
ATOM 1456 C CA . LYS A 1 177 ? -2.435 16.705 -11.702 1.00 72.19 177 LYS A CA 1
ATOM 1457 C C . LYS A 1 177 ? -2.116 15.874 -10.472 1.00 72.19 177 LYS A C 1
ATOM 1459 O O . LYS A 1 177 ? -1.686 14.731 -10.596 1.00 72.19 177 LYS A O 1
ATOM 1464 N N . ASN A 1 178 ? -2.377 16.428 -9.294 1.00 73.00 178 ASN A N 1
ATOM 1465 C CA . ASN A 1 178 ? -2.233 15.729 -8.024 1.00 73.00 178 ASN A CA 1
ATOM 1466 C C . ASN A 1 178 ? -3.581 15.713 -7.301 1.00 73.00 178 ASN A C 1
ATOM 1468 O O . ASN A 1 178 ? -4.196 16.760 -7.095 1.00 73.00 178 ASN A O 1
ATOM 1472 N N . TYR A 1 179 ? -4.036 14.521 -6.933 1.00 74.62 179 TYR A N 1
ATOM 1473 C CA . TYR A 1 179 ? -5.197 14.318 -6.082 1.00 74.62 179 TYR A CA 1
ATOM 1474 C C . TYR A 1 179 ? -4.845 13.295 -5.001 1.00 74.62 179 TYR A C 1
ATOM 1476 O O . TYR A 1 179 ? -3.933 12.481 -5.151 1.00 74.62 179 TYR A O 1
ATOM 1484 N N . MET A 1 180 ? -5.606 13.281 -3.910 1.00 84.25 180 MET A N 1
ATOM 1485 C CA . MET A 1 180 ? -5.512 12.178 -2.957 1.00 84.25 180 MET A CA 1
ATOM 1486 C C . MET A 1 180 ? -6.020 10.890 -3.609 1.00 84.25 180 MET A C 1
ATOM 1488 O O . MET A 1 180 ? -7.057 10.902 -4.276 1.00 84.25 180 MET A O 1
ATOM 1492 N N . LEU A 1 181 ? -5.319 9.774 -3.378 1.00 88.38 181 LEU A N 1
ATOM 1493 C CA . LEU A 1 181 ? -5.718 8.462 -3.897 1.00 88.38 181 LEU A CA 1
ATOM 1494 C C . LEU A 1 181 ? -7.154 8.100 -3.497 1.00 88.38 181 LEU A C 1
ATOM 1496 O O . LEU A 1 181 ? -7.945 7.650 -4.325 1.00 88.38 181 LEU A O 1
ATOM 1500 N N . PHE A 1 182 ? -7.478 8.298 -2.220 1.00 90.81 182 PHE A N 1
ATOM 1501 C CA . PHE A 1 182 ? -8.822 8.108 -1.693 1.00 90.81 182 PHE A CA 1
ATOM 1502 C C . PHE A 1 182 ? -9.480 9.472 -1.519 1.00 90.81 182 PHE A C 1
ATOM 1504 O O . PHE A 1 182 ? -8.913 10.349 -0.868 1.00 90.81 182 PHE A O 1
ATOM 1511 N N . GLN A 1 183 ? -10.664 9.644 -2.105 1.00 89.56 183 GLN A N 1
ATOM 1512 C CA . GLN A 1 183 ? -11.466 10.853 -1.910 1.00 89.56 183 GLN A CA 1
ATOM 1513 C C . GLN A 1 183 ? -12.190 10.839 -0.559 1.00 89.56 183 GLN A C 1
ATOM 1515 O O . GLN A 1 183 ? -12.387 11.890 0.038 1.00 89.56 183 GLN A O 1
ATOM 1520 N N . VAL A 1 184 ? -12.522 9.645 -0.055 1.00 92.44 184 VAL A N 1
ATOM 1521 C CA . VAL A 1 184 ? -13.036 9.430 1.302 1.00 92.44 184 VAL A CA 1
ATOM 1522 C C . VAL A 1 184 ? -12.176 8.371 1.979 1.00 92.44 184 VAL A C 1
ATOM 1524 O O . VAL A 1 184 ? -11.929 7.305 1.412 1.00 92.44 184 VAL A O 1
ATOM 1527 N N . CYS A 1 185 ? -11.712 8.678 3.188 1.00 93.44 185 CYS A N 1
ATOM 1528 C CA . CYS A 1 185 ? -11.168 7.710 4.129 1.00 93.44 185 CYS A CA 1
ATOM 1529 C C . CYS A 1 185 ? -11.635 8.106 5.530 1.00 93.44 185 CYS A C 1
ATOM 1531 O O . CYS A 1 185 ? -11.029 8.957 6.185 1.00 93.44 185 CYS A O 1
ATOM 1533 N N . GLU A 1 186 ? -12.736 7.508 5.963 1.00 94.31 186 GLU A N 1
ATOM 1534 C CA . GLU A 1 186 ? -13.277 7.686 7.303 1.00 94.31 186 GLU A CA 1
ATOM 1535 C C . GLU A 1 186 ? -12.870 6.492 8.163 1.00 94.31 186 GLU A C 1
ATOM 1537 O O . GLU A 1 186 ? -12.936 5.346 7.727 1.00 94.31 186 GLU A O 1
ATOM 1542 N N . ILE A 1 187 ? -12.403 6.755 9.381 1.00 92.62 187 ILE A N 1
ATOM 1543 C CA . ILE A 1 187 ? -12.047 5.715 10.348 1.00 92.62 187 ILE A CA 1
ATOM 1544 C C . ILE A 1 187 ? -12.793 6.031 11.627 1.00 92.62 187 ILE A C 1
ATOM 1546 O O . ILE A 1 187 ? -12.432 6.974 12.336 1.00 92.62 187 ILE A O 1
ATOM 1550 N N . VAL A 1 188 ? -13.787 5.209 11.937 1.00 92.12 188 VAL A N 1
ATOM 1551 C CA . VAL A 1 188 ? -14.618 5.384 13.118 1.00 92.12 188 VAL A CA 1
ATOM 1552 C C . VAL A 1 188 ? -14.192 4.390 14.181 1.00 92.12 188 VAL A C 1
ATOM 1554 O O . VAL A 1 188 ? -14.090 3.182 13.957 1.00 92.12 188 VAL A O 1
ATOM 1557 N N . SER A 1 189 ? -13.905 4.931 15.357 1.00 88.81 189 SER A N 1
ATOM 1558 C CA . SER A 1 189 ? -13.548 4.168 16.542 1.00 88.81 189 SER A CA 1
ATOM 1559 C C . SER A 1 189 ? -14.294 4.714 17.743 1.00 88.81 189 SER A C 1
ATOM 1561 O O . SER A 1 189 ? -14.453 5.931 17.852 1.00 88.81 189 SER A O 1
ATOM 1563 N N . ASP A 1 190 ? -14.677 3.833 18.658 1.00 88.12 190 ASP A N 1
ATOM 1564 C CA . ASP A 1 190 ? -15.258 4.230 19.929 1.00 88.12 190 ASP A CA 1
ATOM 1565 C C . ASP A 1 190 ? -14.299 5.151 20.703 1.00 88.12 190 ASP A C 1
ATOM 1567 O O . ASP A 1 190 ? -13.080 4.952 20.719 1.00 88.12 190 ASP A O 1
ATOM 1571 N N . LYS A 1 191 ? -14.839 6.204 21.317 1.00 83.62 191 LYS A N 1
ATOM 1572 C CA . LYS A 1 191 ? -14.025 7.271 21.910 1.00 83.62 191 LYS A CA 1
ATOM 1573 C C . LYS A 1 191 ? -13.311 6.823 23.186 1.00 83.62 191 LYS A C 1
ATOM 1575 O O . LYS A 1 191 ? -12.198 7.283 23.447 1.00 83.62 191 LYS A O 1
ATOM 1580 N N . GLU A 1 192 ? -13.946 5.958 23.971 1.00 84.75 192 GLU A N 1
ATOM 1581 C CA . GLU A 1 192 ? -13.461 5.551 25.290 1.00 84.75 192 GLU A CA 1
ATOM 1582 C C . GLU A 1 192 ? -12.602 4.292 25.191 1.00 84.75 192 GLU A C 1
ATOM 1584 O O . GLU A 1 192 ? -11.440 4.278 25.598 1.00 84.75 192 GLU A O 1
ATOM 1589 N N . THR A 1 193 ? -13.145 3.249 24.571 1.00 82.69 193 THR A N 1
ATOM 1590 C CA . THR A 1 193 ? -12.501 1.943 24.407 1.00 82.69 193 THR A CA 1
ATOM 1591 C C . THR A 1 193 ? -11.471 1.927 23.279 1.00 82.69 193 THR A C 1
ATOM 1593 O O . THR A 1 193 ? -10.629 1.026 23.231 1.00 82.69 193 THR A O 1
ATOM 1596 N N . ARG A 1 194 ? -11.512 2.915 22.367 1.00 79.25 194 ARG A N 1
ATOM 1597 C CA . ARG A 1 194 ? -10.715 2.964 21.123 1.00 79.25 194 ARG A CA 1
ATOM 1598 C C . ARG A 1 194 ? -10.973 1.782 20.190 1.00 79.25 194 ARG A C 1
ATOM 1600 O O . ARG A 1 194 ? -10.172 1.523 19.282 1.00 79.25 194 ARG A O 1
ATOM 1607 N N . GLU A 1 195 ? -12.070 1.059 20.406 1.00 83.06 195 GLU A N 1
ATOM 1608 C CA . GLU A 1 195 ? -12.474 -0.052 19.560 1.00 83.06 195 GLU A CA 1
ATOM 1609 C C . GLU A 1 195 ? -12.711 0.442 18.134 1.00 83.06 195 GLU A C 1
ATOM 1611 O O . GLU A 1 195 ? -13.373 1.449 17.907 1.00 83.06 195 GLU A O 1
ATOM 1616 N N . PHE A 1 196 ? -12.134 -0.256 17.161 1.00 87.44 196 PHE A N 1
ATOM 1617 C CA . PHE A 1 196 ? -12.399 -0.007 15.751 1.00 87.44 196 PHE A CA 1
ATOM 1618 C C . PHE A 1 196 ? -13.848 -0.394 15.438 1.00 87.44 196 PHE A C 1
ATOM 1620 O O . PHE A 1 196 ? -14.204 -1.553 15.649 1.00 87.44 196 PHE A O 1
ATOM 1627 N N . LEU A 1 197 ? -14.648 0.533 14.906 1.00 90.94 197 LEU A N 1
ATOM 1628 C CA . LEU A 1 197 ? -16.034 0.271 14.514 1.00 90.94 197 LEU A CA 1
ATOM 1629 C C . LEU A 1 197 ? -16.124 -0.010 13.017 1.00 90.94 197 LEU A C 1
ATOM 1631 O O . LEU A 1 197 ? -16.543 -1.092 12.619 1.00 90.94 197 LEU A O 1
ATOM 1635 N N . TYR A 1 198 ? -15.684 0.931 12.185 1.00 94.12 198 TYR A N 1
ATOM 1636 C CA . TYR A 1 198 ? -15.644 0.748 10.739 1.00 94.12 198 TYR A CA 1
ATOM 1637 C C . TYR A 1 198 ? -14.640 1.687 10.073 1.00 94.12 198 TYR A C 1
ATOM 1639 O O . TYR A 1 198 ? -14.131 2.639 10.669 1.00 94.12 198 TYR A O 1
ATOM 1647 N N . MET A 1 199 ? -14.350 1.390 8.811 1.00 95.69 199 MET A N 1
ATOM 1648 C CA . MET A 1 199 ? -13.593 2.251 7.919 1.00 95.69 199 MET A CA 1
ATOM 1649 C C . MET A 1 199 ? -14.326 2.356 6.591 1.00 95.69 199 MET A C 1
ATOM 1651 O O . MET A 1 199 ? -14.533 1.331 5.945 1.00 95.69 199 MET A O 1
ATOM 1655 N N . ASP A 1 200 ? -14.635 3.572 6.160 1.00 96.94 200 ASP A N 1
ATOM 1656 C CA . ASP A 1 200 ? -15.217 3.818 4.845 1.00 96.94 200 ASP A CA 1
ATOM 1657 C C . ASP A 1 200 ? -14.133 4.347 3.905 1.00 96.94 200 ASP A C 1
ATOM 1659 O O . ASP A 1 200 ? -13.402 5.283 4.240 1.00 96.94 200 ASP A O 1
ATOM 1663 N N . ILE A 1 201 ? -13.991 3.725 2.734 1.00 96.00 201 ILE A N 1
ATOM 1664 C CA . ILE A 1 201 ? -13.019 4.125 1.712 1.00 96.00 201 ILE A CA 1
ATOM 1665 C C . ILE A 1 201 ? -13.721 4.314 0.382 1.00 96.00 201 ILE A C 1
ATOM 1667 O O . ILE A 1 201 ? -14.481 3.458 -0.066 1.00 96.00 201 ILE A O 1
ATOM 1671 N N . GLN A 1 202 ? -13.374 5.403 -0.293 1.00 94.88 202 GLN A N 1
ATOM 1672 C CA . GLN A 1 202 ? -13.776 5.660 -1.664 1.00 94.88 202 GLN A CA 1
ATOM 1673 C C . GLN A 1 202 ? -12.563 6.052 -2.493 1.00 94.88 202 GLN A C 1
ATOM 1675 O O . GLN A 1 202 ? -11.837 6.994 -2.158 1.00 94.88 202 GLN A O 1
ATOM 1680 N N . LEU A 1 203 ? -12.345 5.330 -3.591 1.00 92.56 203 LEU A N 1
ATOM 1681 C CA . LEU A 1 203 ? -11.309 5.676 -4.555 1.00 92.56 203 LEU A CA 1
ATOM 1682 C C . LEU A 1 203 ? -11.665 7.003 -5.229 1.00 92.56 203 LEU A C 1
ATOM 1684 O O . LEU A 1 203 ? -12.811 7.225 -5.618 1.00 92.56 203 LEU A O 1
ATOM 1688 N N . ASN A 1 204 ? -10.682 7.889 -5.371 1.00 89.19 204 ASN A N 1
ATOM 1689 C CA . ASN A 1 204 ? -10.881 9.106 -6.139 1.00 89.19 204 ASN A CA 1
ATOM 1690 C C . ASN A 1 204 ? -11.079 8.754 -7.620 1.00 89.19 204 ASN A C 1
ATOM 1692 O O . ASN A 1 204 ? -10.313 7.974 -8.191 1.00 89.19 204 ASN A O 1
ATOM 1696 N N . THR A 1 205 ? -12.092 9.352 -8.248 1.00 87.94 205 THR A N 1
ATOM 1697 C CA . THR A 1 205 ? -12.435 9.108 -9.660 1.00 87.94 205 THR A CA 1
ATOM 1698 C C . THR A 1 205 ? -11.251 9.293 -10.617 1.00 87.94 205 THR A C 1
ATOM 1700 O O . THR A 1 205 ? -11.126 8.524 -11.571 1.00 87.94 205 THR A O 1
ATOM 1703 N N . GLY A 1 206 ? -10.333 10.226 -10.328 1.00 82.62 206 GLY A N 1
ATOM 1704 C CA . GLY A 1 206 ? -9.104 10.442 -11.102 1.00 82.62 206 GLY A CA 1
ATOM 1705 C C . GLY A 1 206 ? -8.144 9.245 -11.107 1.00 82.62 206 GLY A C 1
ATOM 1706 O O . GLY A 1 206 ? -7.354 9.094 -12.033 1.00 82.62 206 GLY A O 1
ATOM 1707 N N . TYR A 1 207 ? -8.251 8.343 -10.129 1.00 86.00 207 TYR A N 1
ATOM 1708 C CA . TYR A 1 207 ? -7.450 7.119 -10.037 1.00 86.00 207 TYR A CA 1
ATOM 1709 C C . TYR A 1 207 ? -8.242 5.844 -10.332 1.00 86.00 207 TYR A C 1
ATOM 1711 O O . TYR A 1 207 ? -7.708 4.751 -10.150 1.00 86.00 207 TYR A O 1
ATOM 1719 N N . ASN A 1 208 ? -9.470 5.934 -10.859 1.00 87.75 208 ASN A N 1
ATOM 1720 C CA . ASN A 1 208 ? -10.234 4.750 -11.275 1.00 87.75 208 ASN A CA 1
ATOM 1721 C C . ASN A 1 208 ? -9.454 3.857 -12.248 1.00 87.75 208 ASN A C 1
ATOM 1723 O O . ASN A 1 208 ? -9.564 2.633 -12.190 1.00 87.75 208 ASN A O 1
ATOM 1727 N N . TYR A 1 209 ? -8.617 4.443 -13.105 1.00 85.88 209 TYR A N 1
ATOM 1728 C CA . TYR A 1 209 ? -7.775 3.689 -14.034 1.00 85.88 209 TYR A CA 1
ATOM 1729 C C . TYR A 1 209 ? -6.745 2.785 -13.338 1.00 85.88 209 TYR A C 1
ATOM 1731 O O . TYR A 1 209 ? -6.285 1.819 -13.942 1.00 85.88 209 TYR A O 1
ATOM 1739 N N . LEU A 1 210 ? -6.395 3.058 -12.073 1.00 87.75 210 LEU A N 1
ATOM 1740 C CA . LEU A 1 210 ? -5.458 2.227 -11.323 1.00 87.75 210 LEU A CA 1
ATOM 1741 C C . LEU A 1 210 ? -6.039 0.861 -10.963 1.00 87.75 210 LEU A C 1
ATOM 1743 O O . LEU A 1 210 ? -5.260 -0.084 -10.864 1.00 87.75 210 LEU A O 1
ATOM 1747 N N . LEU A 1 211 ? -7.357 0.753 -10.758 1.00 90.31 211 LEU A N 1
ATOM 1748 C CA . LEU A 1 211 ? -7.996 -0.455 -10.215 1.00 90.31 211 LEU A CA 1
ATOM 1749 C C . LEU A 1 211 ? -9.183 -0.971 -11.039 1.00 90.31 211 LEU A C 1
ATOM 1751 O O . LEU A 1 211 ? -9.396 -2.175 -11.066 1.00 90.31 211 LEU A O 1
ATOM 1755 N N . ASN A 1 212 ? -9.941 -0.099 -11.704 1.00 86.62 212 ASN A N 1
ATOM 1756 C CA . ASN A 1 212 ? -11.226 -0.437 -12.330 1.00 86.62 212 ASN A CA 1
ATOM 1757 C C . ASN A 1 212 ? -11.159 -0.501 -13.862 1.00 86.62 212 ASN A C 1
ATOM 1759 O O . ASN A 1 212 ? -11.789 -1.355 -14.473 1.00 86.62 212 ASN A O 1
ATOM 1763 N N . ASN A 1 213 ? -10.360 0.365 -14.494 1.00 82.19 213 ASN A N 1
ATOM 1764 C CA . ASN A 1 213 ? -10.269 0.449 -15.960 1.00 82.19 213 ASN A CA 1
ATOM 1765 C C . ASN A 1 213 ? -8.938 -0.117 -16.462 1.00 82.19 213 ASN A C 1
ATOM 1767 O O . ASN A 1 213 ? -8.199 0.536 -17.201 1.00 82.19 213 ASN A O 1
ATOM 1771 N N . LEU A 1 214 ? -8.611 -1.330 -16.017 1.00 79.25 214 LEU A N 1
ATOM 1772 C CA . LEU A 1 214 ? -7.402 -2.038 -16.428 1.00 79.25 214 LEU A CA 1
ATOM 1773 C C . LEU A 1 214 ? -7.575 -2.493 -17.885 1.00 79.25 214 LEU A C 1
ATOM 1775 O O . LEU A 1 214 ? -8.096 -3.572 -18.152 1.00 79.25 214 LEU A O 1
ATOM 1779 N N . GLY A 1 215 ? -7.218 -1.626 -18.835 1.00 63.81 215 GLY A N 1
ATOM 1780 C CA . GLY A 1 215 ? -7.389 -1.883 -20.267 1.00 63.81 215 GLY A CA 1
ATOM 1781 C C . GLY A 1 215 ? -6.672 -3.150 -20.758 1.00 63.81 215 GLY A C 1
ATOM 1782 O O . GLY A 1 215 ? -5.780 -3.685 -20.101 1.00 63.81 215 GLY A O 1
ATOM 1783 N N . MET A 1 216 ? -7.009 -3.605 -21.971 1.00 55.84 216 MET A N 1
ATOM 1784 C CA . MET A 1 216 ? -6.462 -4.841 -22.565 1.00 55.84 216 MET A CA 1
ATOM 1785 C C . MET A 1 216 ? -4.976 -4.762 -22.987 1.00 55.84 216 MET A C 1
ATOM 1787 O O . MET A 1 216 ? -4.420 -5.744 -23.467 1.00 55.84 216 MET A O 1
ATOM 1791 N N . GLY A 1 217 ? -4.308 -3.618 -22.798 1.00 57.91 217 GLY A N 1
ATOM 1792 C CA . GLY A 1 217 ? -2.953 -3.333 -23.301 1.00 57.91 217 GLY A CA 1
ATOM 1793 C C . GLY A 1 217 ? -1.776 -3.827 -22.444 1.00 57.91 217 GLY A C 1
ATOM 1794 O O . GLY A 1 217 ? -0.663 -3.346 -22.626 1.00 57.91 217 GLY A O 1
ATOM 1795 N N . GLY A 1 218 ? -1.986 -4.729 -21.479 1.00 61.50 218 GLY A N 1
ATOM 1796 C CA . GLY A 1 218 ? -0.889 -5.374 -20.732 1.00 61.50 218 GLY A CA 1
ATOM 1797 C C . GLY A 1 218 ? -0.153 -4.510 -19.693 1.00 61.50 218 GLY A C 1
ATOM 1798 O O . GLY A 1 218 ? 0.826 -4.969 -19.109 1.00 61.50 218 GLY A O 1
ATOM 1799 N N . GLN A 1 219 ? -0.609 -3.287 -19.405 1.00 79.88 219 GLN A N 1
ATOM 1800 C CA . GLN A 1 219 ? 0.034 -2.386 -18.433 1.00 79.88 219 GLN A CA 1
ATOM 1801 C C . GLN A 1 219 ? -0.448 -2.592 -16.989 1.00 79.88 219 GLN A C 1
ATOM 1803 O O . GLN A 1 219 ? -0.784 -1.643 -16.279 1.00 79.88 219 GLN A O 1
ATOM 1808 N N . TYR A 1 220 ? -0.485 -3.839 -16.531 1.00 89.38 220 TYR A N 1
ATOM 1809 C CA . TYR A 1 220 ? -0.927 -4.164 -15.179 1.00 89.38 220 TYR A CA 1
ATOM 1810 C C . TYR A 1 220 ? 0.027 -5.122 -14.475 1.00 89.38 220 TYR A C 1
ATOM 1812 O O . TYR A 1 220 ? 0.675 -5.978 -15.077 1.00 89.38 220 TYR A O 1
ATOM 1820 N N . THR A 1 221 ? 0.059 -5.002 -13.155 1.00 92.00 221 THR A N 1
ATOM 1821 C CA . THR A 1 221 ? 0.746 -5.925 -12.263 1.00 92.00 221 THR A CA 1
ATOM 1822 C C . THR A 1 221 ? -0.298 -6.809 -11.603 1.00 92.00 221 THR A C 1
ATOM 1824 O O . THR A 1 221 ? -1.343 -6.325 -11.174 1.00 92.00 221 THR A O 1
ATOM 1827 N N . SER A 1 222 ? -0.028 -8.116 -11.533 1.00 92.94 222 SER A N 1
ATOM 1828 C CA . SER A 1 222 ? -0.924 -9.075 -10.882 1.00 92.94 222 SER A CA 1
ATOM 1829 C C . SER A 1 222 ? -0.156 -10.161 -10.140 1.00 92.94 222 SER A C 1
ATOM 1831 O O . SER A 1 222 ? 0.744 -10.788 -10.716 1.00 92.94 222 SER A O 1
ATOM 1833 N N . PHE A 1 223 ? -0.527 -10.398 -8.880 1.00 93.81 223 PHE A N 1
ATOM 1834 C CA . PHE A 1 223 ? 0.075 -11.409 -8.005 1.00 93.81 223 PHE A CA 1
ATOM 1835 C C . PHE A 1 223 ? -0.903 -11.906 -6.931 1.00 93.81 223 PHE A C 1
ATOM 1837 O O . PHE A 1 223 ? -1.928 -11.282 -6.664 1.00 93.81 223 PHE A O 1
ATOM 1844 N N . LYS A 1 224 ? -0.596 -13.055 -6.312 1.00 93.75 224 LYS A N 1
ATOM 1845 C CA . LYS A 1 224 ? -1.420 -13.643 -5.244 1.00 93.75 224 LYS A CA 1
ATOM 1846 C C . LYS A 1 224 ? -1.299 -12.800 -3.976 1.00 93.75 224 LYS A C 1
ATOM 1848 O O . LYS A 1 224 ? -0.202 -12.662 -3.436 1.00 93.75 224 LYS A O 1
ATOM 1853 N N . LEU A 1 225 ? -2.419 -12.296 -3.459 1.00 93.31 225 LEU A N 1
ATOM 1854 C CA . LEU A 1 225 ? -2.410 -11.433 -2.274 1.00 93.31 225 LEU A CA 1
ATOM 1855 C C . LEU A 1 225 ? -1.840 -12.163 -1.046 1.00 93.31 225 LEU A C 1
ATOM 1857 O O . LEU A 1 225 ? -1.014 -11.612 -0.324 1.00 93.31 225 LEU A O 1
ATOM 1861 N N . LEU A 1 226 ? -2.210 -13.432 -0.854 1.00 91.75 226 LEU A N 1
ATOM 1862 C CA . LEU A 1 226 ? -1.731 -14.238 0.273 1.00 91.75 226 LEU A CA 1
ATOM 1863 C C . LEU A 1 226 ? -0.210 -14.480 0.230 1.00 91.75 226 LEU A C 1
ATOM 1865 O O . LEU A 1 226 ? 0.431 -14.571 1.275 1.00 91.75 226 LEU A O 1
ATOM 1869 N N . GLU A 1 227 ? 0.379 -14.574 -0.966 1.00 93.56 227 GLU A N 1
ATOM 1870 C CA . GLU A 1 227 ? 1.833 -14.691 -1.143 1.00 93.56 227 GLU A CA 1
ATOM 1871 C C . GLU A 1 227 ? 2.521 -13.388 -0.725 1.00 93.56 227 GLU A C 1
ATOM 1873 O O . GLU A 1 227 ? 3.396 -13.408 0.139 1.00 93.56 227 GLU A O 1
ATOM 1878 N N . PHE A 1 228 ? 2.045 -12.247 -1.236 1.00 94.69 228 PHE A N 1
ATOM 1879 C CA . PHE A 1 228 ? 2.536 -10.924 -0.845 1.00 94.69 228 PHE A CA 1
ATOM 1880 C C . PHE A 1 228 ? 2.446 -10.687 0.666 1.00 94.69 228 PHE A C 1
ATOM 1882 O O . PHE A 1 228 ? 3.384 -10.175 1.281 1.00 94.69 228 PHE A O 1
ATOM 1889 N N . GLN A 1 229 ? 1.338 -11.095 1.290 1.00 92.56 229 GLN A N 1
ATOM 1890 C CA . GLN A 1 229 ? 1.120 -10.932 2.726 1.00 92.56 229 GLN A CA 1
ATOM 1891 C C . GLN A 1 229 ? 2.157 -11.668 3.577 1.00 92.56 229 GLN A C 1
ATOM 1893 O O . GLN A 1 229 ? 2.523 -11.159 4.641 1.00 92.56 229 GLN A O 1
ATOM 1898 N N . ARG A 1 230 ? 2.660 -12.812 3.093 1.00 92.62 230 ARG A N 1
ATOM 1899 C CA . ARG A 1 230 ? 3.652 -13.652 3.778 1.00 92.62 230 ARG A CA 1
ATOM 1900 C C . ARG A 1 230 ? 5.082 -13.124 3.690 1.00 92.62 230 ARG A C 1
ATOM 1902 O O . ARG A 1 230 ? 5.846 -13.420 4.602 1.00 92.62 230 ARG A O 1
ATOM 1909 N N . VAL A 1 231 ? 5.413 -12.332 2.666 1.00 95.62 231 VAL A N 1
ATOM 1910 C CA . VAL A 1 231 ? 6.735 -11.691 2.521 1.00 95.62 231 VAL A CA 1
ATOM 1911 C C . VAL A 1 231 ? 7.055 -10.869 3.772 1.00 95.62 231 VAL A C 1
ATOM 1913 O O . VAL A 1 231 ? 6.245 -10.031 4.171 1.00 95.62 231 VAL A O 1
ATOM 1916 N N . ARG A 1 232 ? 8.221 -11.081 4.381 1.00 95.00 232 ARG A N 1
ATOM 1917 C CA . ARG A 1 232 ? 8.720 -10.323 5.540 1.00 95.00 232 ARG A CA 1
ATOM 1918 C C . ARG A 1 232 ? 9.752 -9.271 5.140 1.00 95.00 232 ARG A C 1
ATOM 1920 O O . ARG A 1 232 ? 10.528 -9.455 4.217 1.00 95.00 232 ARG A O 1
ATOM 1927 N N . GLY A 1 233 ? 9.795 -8.164 5.866 1.00 95.12 233 GLY A N 1
ATOM 1928 C CA . GLY A 1 233 ? 10.627 -6.997 5.588 1.00 95.12 233 GLY A CA 1
ATOM 1929 C C . GLY A 1 233 ? 9.935 -5.970 4.688 1.00 95.12 233 GLY A C 1
ATOM 1930 O O . GLY A 1 233 ? 9.378 -6.304 3.639 1.00 95.12 233 GLY A O 1
ATOM 1931 N N . LYS A 1 234 ? 10.005 -4.685 5.073 1.00 94.81 234 LYS A N 1
ATOM 1932 C CA . LYS A 1 234 ? 9.393 -3.589 4.297 1.00 94.81 234 LYS A CA 1
ATOM 1933 C C . LYS A 1 234 ? 9.966 -3.504 2.876 1.00 94.81 234 LYS A C 1
ATOM 1935 O O . LYS A 1 234 ? 9.212 -3.413 1.912 1.00 94.81 234 LYS A O 1
ATOM 1940 N N . TYR A 1 235 ? 11.290 -3.608 2.747 1.00 96.75 235 TYR A N 1
ATOM 1941 C CA . TYR A 1 235 ? 11.976 -3.507 1.460 1.00 96.75 235 TYR A CA 1
ATOM 1942 C C . TYR A 1 235 ? 11.699 -4.725 0.579 1.00 96.75 235 TYR A C 1
ATOM 1944 O O . TYR A 1 235 ? 11.367 -4.554 -0.590 1.00 96.75 235 TYR A O 1
ATOM 1952 N N . ALA A 1 236 ? 11.707 -5.934 1.152 1.00 97.25 236 ALA A N 1
ATOM 1953 C CA . ALA A 1 236 ? 11.382 -7.159 0.428 1.00 97.25 236 ALA A CA 1
ATOM 1954 C C . ALA A 1 236 ? 9.966 -7.113 -0.155 1.00 97.25 236 ALA A C 1
ATOM 1956 O O . ALA A 1 236 ? 9.773 -7.455 -1.316 1.00 97.25 236 ALA A O 1
ATOM 1957 N N . LYS A 1 237 ? 8.976 -6.622 0.606 1.00 95.56 237 LYS A N 1
ATOM 1958 C CA . LYS A 1 237 ? 7.608 -6.424 0.098 1.00 95.56 237 LYS A CA 1
ATOM 1959 C C . LYS A 1 237 ? 7.556 -5.434 -1.059 1.00 95.56 237 LYS A C 1
ATOM 1961 O O . LYS A 1 237 ? 6.882 -5.692 -2.056 1.00 95.56 237 LYS A O 1
ATOM 1966 N N . MET A 1 238 ? 8.235 -4.297 -0.932 1.00 95.38 238 MET A N 1
ATOM 1967 C CA . MET A 1 238 ? 8.239 -3.299 -1.999 1.00 95.38 238 MET A CA 1
ATOM 1968 C C . MET A 1 238 ? 8.941 -3.821 -3.255 1.00 95.38 238 MET A C 1
ATOM 1970 O O . MET A 1 238 ? 8.418 -3.634 -4.350 1.00 95.38 238 MET A O 1
ATOM 1974 N N . LEU A 1 239 ? 10.048 -4.548 -3.104 1.00 96.06 239 LEU A N 1
ATOM 1975 C CA . LEU A 1 239 ? 10.748 -5.204 -4.207 1.00 96.06 239 LEU A CA 1
ATOM 1976 C C . LEU A 1 239 ? 9.911 -6.310 -4.845 1.00 96.06 239 LEU A C 1
ATOM 1978 O O . LEU A 1 239 ? 9.770 -6.309 -6.060 1.00 96.06 239 LEU A O 1
ATOM 1982 N N . TYR A 1 240 ? 9.293 -7.195 -4.056 1.00 96.06 240 TYR A N 1
ATOM 1983 C CA . TYR A 1 240 ? 8.366 -8.222 -4.547 1.00 96.06 240 TYR A CA 1
ATOM 1984 C C . TYR A 1 240 ? 7.345 -7.612 -5.508 1.00 96.06 240 TYR A C 1
ATOM 1986 O O . TYR A 1 240 ? 7.149 -8.087 -6.624 1.00 96.06 240 TYR A O 1
ATOM 1994 N N . ARG A 1 241 ? 6.713 -6.521 -5.067 1.00 94.31 241 ARG A N 1
ATOM 1995 C CA . ARG A 1 241 ? 5.690 -5.798 -5.817 1.00 94.31 241 ARG A CA 1
ATOM 1996 C C . ARG A 1 241 ? 6.234 -5.263 -7.144 1.00 94.31 241 ARG A C 1
ATOM 1998 O O . ARG A 1 241 ? 5.605 -5.483 -8.177 1.00 94.31 241 ARG A O 1
ATOM 2005 N N . LEU A 1 242 ? 7.388 -4.592 -7.115 1.00 94.44 242 LEU A N 1
ATOM 2006 C CA . LEU A 1 242 ? 8.039 -4.064 -8.317 1.00 94.44 242 LEU A CA 1
ATOM 2007 C C . LEU A 1 242 ? 8.438 -5.198 -9.269 1.00 94.44 242 LEU A C 1
ATOM 2009 O O . LEU A 1 242 ? 8.104 -5.152 -10.443 1.00 94.44 242 LEU A O 1
ATOM 2013 N N . LEU A 1 243 ? 9.059 -6.264 -8.767 1.00 95.12 243 LEU A N 1
ATOM 2014 C CA . LEU A 1 243 ? 9.508 -7.408 -9.565 1.00 95.12 243 LEU A CA 1
ATOM 2015 C C . LEU A 1 243 ? 8.347 -8.163 -10.227 1.00 95.12 243 LEU A C 1
ATOM 2017 O O . LEU A 1 243 ? 8.476 -8.600 -11.369 1.00 95.12 243 LEU A O 1
ATOM 2021 N N . LYS A 1 244 ? 7.182 -8.283 -9.570 1.00 94.00 244 LYS A N 1
ATOM 2022 C CA . LYS A 1 244 ? 5.995 -8.919 -10.176 1.00 94.00 244 LYS A CA 1
ATOM 2023 C C . LYS A 1 244 ? 5.472 -8.173 -11.412 1.00 94.00 244 LYS A C 1
ATOM 2025 O O . LYS A 1 244 ? 4.810 -8.811 -12.233 1.00 94.00 244 LYS A O 1
ATOM 2030 N N . GLN A 1 245 ? 5.781 -6.883 -11.580 1.00 91.81 245 GLN A N 1
ATOM 2031 C CA . GLN A 1 245 ? 5.503 -6.143 -12.819 1.00 91.81 245 GLN A CA 1
ATOM 2032 C C . GLN A 1 245 ? 6.319 -6.688 -14.001 1.00 91.81 245 GLN A C 1
ATOM 2034 O O . GLN A 1 245 ? 5.811 -6.771 -15.114 1.00 91.81 245 GLN A O 1
ATOM 2039 N N . TYR A 1 246 ? 7.561 -7.106 -13.753 1.00 90.69 246 TYR A N 1
ATOM 2040 C CA . TYR A 1 246 ? 8.529 -7.533 -14.770 1.00 90.69 246 TYR A CA 1
ATOM 2041 C C . TYR A 1 246 ? 8.597 -9.057 -14.919 1.00 90.69 246 TYR A C 1
ATOM 2043 O O . TYR A 1 246 ? 9.566 -9.598 -15.439 1.00 90.69 246 TYR A O 1
ATOM 2051 N N . LYS A 1 247 ? 7.555 -9.783 -14.495 1.00 85.69 247 LYS A N 1
ATOM 2052 C CA . LYS A 1 247 ? 7.511 -11.255 -14.565 1.00 85.69 247 LYS A CA 1
ATOM 2053 C C . LYS A 1 247 ? 7.653 -11.826 -15.984 1.00 85.69 247 LYS A C 1
ATOM 2055 O O . LYS A 1 247 ? 7.981 -12.997 -16.120 1.00 85.69 247 LYS A O 1
ATOM 2060 N N . SER A 1 248 ? 7.351 -11.037 -17.017 1.00 83.56 248 SER A N 1
ATOM 2061 C CA . SER A 1 248 ? 7.476 -11.435 -18.425 1.00 83.56 248 SER A CA 1
ATOM 2062 C C . SER A 1 248 ? 8.889 -11.245 -18.975 1.00 83.56 248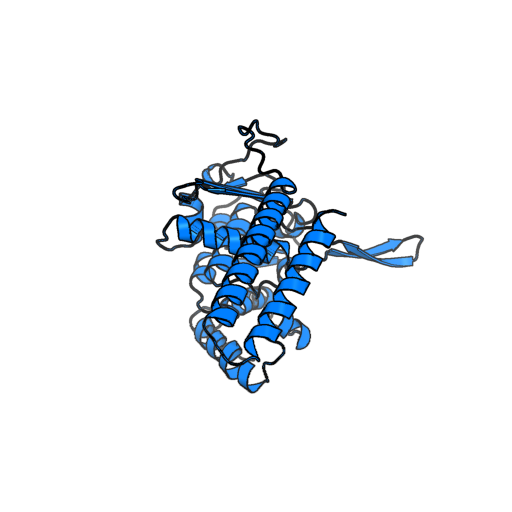 SER A C 1
ATOM 2064 O O . SER A 1 248 ? 9.321 -12.052 -19.789 1.00 83.56 248 SER A O 1
ATOM 2066 N N . THR A 1 249 ? 9.603 -10.198 -18.548 1.00 88.12 249 THR A N 1
ATOM 2067 C CA . THR A 1 249 ? 10.968 -9.891 -19.010 1.00 88.12 249 THR A CA 1
ATOM 2068 C C . THR A 1 249 ? 12.043 -10.486 -18.106 1.00 88.12 249 THR A C 1
ATOM 2070 O O . THR A 1 249 ? 13.170 -10.677 -18.544 1.00 88.12 249 THR A O 1
ATOM 2073 N N . GLY A 1 250 ? 11.718 -10.742 -16.836 1.00 88.25 250 GLY A N 1
ATOM 2074 C CA . GLY A 1 250 ? 12.651 -11.217 -15.815 1.00 88.25 250 GLY A CA 1
ATOM 2075 C C . GLY A 1 250 ? 13.620 -10.150 -15.294 1.00 88.25 250 GLY A C 1
ATOM 2076 O O . GLY A 1 250 ? 14.394 -10.441 -14.389 1.00 88.25 250 GLY A O 1
ATOM 2077 N N . ILE A 1 251 ? 13.576 -8.924 -15.828 1.00 90.19 251 ILE A N 1
ATOM 2078 C CA . ILE A 1 251 ? 14.526 -7.851 -15.512 1.00 90.19 251 ILE A CA 1
ATOM 2079 C C . ILE A 1 251 ? 13.764 -6.586 -15.115 1.00 90.19 251 ILE A C 1
ATOM 2081 O O . ILE A 1 251 ? 12.967 -6.063 -15.897 1.00 90.19 251 ILE A O 1
ATOM 2085 N N . LEU A 1 252 ? 14.053 -6.084 -13.912 1.00 91.38 252 LEU A N 1
ATOM 2086 C CA . LEU A 1 252 ? 13.703 -4.742 -13.448 1.00 91.38 252 LEU A CA 1
ATOM 2087 C C . LEU A 1 252 ? 14.937 -3.846 -13.614 1.00 91.38 252 LEU A C 1
ATOM 2089 O O . LEU A 1 252 ? 15.927 -4.039 -12.917 1.00 91.38 252 LEU A O 1
ATOM 2093 N N . SER A 1 253 ? 14.858 -2.859 -14.505 1.00 91.69 253 SER A N 1
ATOM 2094 C CA . SER A 1 253 ? 15.875 -1.813 -14.664 1.00 91.69 253 SER A CA 1
ATOM 2095 C C . SER A 1 253 ? 15.265 -0.468 -14.289 1.00 91.69 253 SER A C 1
ATOM 2097 O O . SER A 1 253 ? 14.198 -0.117 -14.793 1.00 91.69 253 SER A O 1
ATOM 2099 N N . VAL A 1 254 ? 15.911 0.264 -13.385 1.00 91.31 254 VAL A N 1
ATOM 2100 C CA . VAL A 1 254 ? 15.420 1.536 -12.844 1.00 91.31 254 VAL A CA 1
ATOM 2101 C C . VAL A 1 254 ? 16.599 2.428 -12.466 1.00 91.31 254 VAL A C 1
ATOM 2103 O O . VAL A 1 254 ? 17.625 1.934 -12.002 1.00 91.31 254 VAL A O 1
ATOM 2106 N N . GLU A 1 255 ? 16.443 3.738 -12.650 1.00 94.69 255 GLU A N 1
ATOM 2107 C CA . GLU A 1 255 ? 17.441 4.718 -12.224 1.00 94.69 255 GLU A CA 1
ATOM 2108 C C . GLU A 1 255 ? 17.688 4.641 -10.717 1.00 94.69 255 GLU A C 1
ATOM 2110 O O . GLU A 1 255 ? 16.766 4.462 -9.917 1.00 94.69 255 GLU A O 1
ATOM 2115 N N . TRP A 1 256 ? 18.940 4.819 -10.305 1.00 93.00 256 TRP A N 1
ATOM 2116 C CA . TRP A 1 256 ? 19.327 4.633 -8.907 1.00 93.00 256 TRP A CA 1
ATOM 2117 C C . TRP A 1 256 ? 18.593 5.578 -7.944 1.00 93.00 256 TRP A C 1
ATOM 2119 O O . TRP A 1 256 ? 18.164 5.173 -6.860 1.00 93.00 256 TRP A O 1
ATOM 2129 N N . SER A 1 257 ? 18.412 6.839 -8.338 1.00 92.44 257 SER A N 1
ATOM 2130 C CA . SER A 1 257 ? 17.648 7.825 -7.565 1.00 92.44 257 SER A CA 1
ATOM 2131 C C . SER A 1 257 ? 16.194 7.384 -7.382 1.00 92.44 257 SER A C 1
ATOM 2133 O O . SER A 1 257 ? 15.689 7.374 -6.258 1.00 92.44 257 SER A O 1
ATOM 2135 N N . GLN A 1 258 ? 15.563 6.931 -8.464 1.00 91.75 258 GLN A N 1
ATOM 2136 C CA . GLN A 1 258 ? 14.194 6.432 -8.463 1.00 91.75 258 GLN A CA 1
ATOM 2137 C C . GLN A 1 258 ? 14.057 5.153 -7.627 1.00 91.75 258 GLN A C 1
ATOM 2139 O O . GLN A 1 258 ? 13.094 5.007 -6.880 1.00 91.75 258 GLN A O 1
ATOM 2144 N N . PHE A 1 259 ? 15.031 4.241 -7.682 1.00 93.69 259 PHE A N 1
ATOM 2145 C CA . PHE A 1 259 ? 15.054 3.045 -6.837 1.00 93.69 259 PHE A CA 1
ATOM 2146 C C . PHE A 1 259 ? 15.015 3.401 -5.347 1.00 93.69 259 PHE A C 1
ATOM 2148 O O . PHE A 1 259 ? 14.212 2.853 -4.585 1.00 93.69 259 PHE A O 1
ATOM 2155 N N . ARG A 1 260 ? 15.855 4.357 -4.931 1.00 95.00 260 ARG A N 1
ATOM 2156 C CA . ARG A 1 260 ? 15.897 4.835 -3.543 1.00 95.00 260 ARG A CA 1
ATOM 2157 C C . ARG A 1 260 ? 14.596 5.502 -3.126 1.00 95.00 260 ARG A C 1
ATOM 2159 O O . ARG A 1 260 ? 14.154 5.289 -2.000 1.00 95.00 260 ARG A O 1
ATOM 2166 N N . GLU A 1 261 ? 13.992 6.277 -4.017 1.00 92.44 261 GLU A N 1
ATOM 2167 C CA . GLU A 1 261 ? 12.714 6.938 -3.773 1.00 92.44 261 GLU A CA 1
ATOM 2168 C C . GLU A 1 261 ? 11.573 5.927 -3.617 1.00 92.44 261 GLU A C 1
ATOM 2170 O O . GLU A 1 261 ? 10.883 5.939 -2.602 1.00 92.44 261 GLU A O 1
ATOM 2175 N N . LEU A 1 262 ? 11.416 4.992 -4.560 1.00 91.50 262 LEU A N 1
ATOM 2176 C CA . LEU A 1 262 ? 10.349 3.983 -4.548 1.00 91.50 262 LEU A CA 1
ATOM 2177 C C . LEU A 1 262 ? 10.371 3.094 -3.298 1.00 91.50 262 LEU A C 1
ATOM 2179 O O . LEU A 1 262 ? 9.320 2.630 -2.842 1.00 91.50 262 LEU A O 1
ATOM 2183 N N . LEU A 1 263 ? 11.566 2.831 -2.768 1.00 93.94 263 LEU A N 1
ATOM 2184 C CA . LEU A 1 263 ? 11.778 2.029 -1.567 1.00 93.94 263 LEU A CA 1
ATOM 2185 C C . LEU A 1 263 ? 11.833 2.854 -0.275 1.00 93.94 263 LEU A C 1
ATOM 2187 O O . LEU A 1 263 ? 11.864 2.255 0.801 1.00 93.94 263 LEU A O 1
ATOM 2191 N N . ASP A 1 264 ? 11.806 4.187 -0.357 1.00 93.88 264 ASP A N 1
ATOM 2192 C CA . ASP A 1 264 ? 11.991 5.095 0.780 1.00 93.88 264 ASP A CA 1
ATOM 2193 C C . ASP A 1 264 ? 13.285 4.772 1.559 1.00 93.88 264 ASP A C 1
ATOM 2195 O O . ASP A 1 264 ? 13.282 4.530 2.772 1.00 93.88 264 ASP A O 1
ATOM 2199 N N . ILE A 1 265 ? 14.402 4.676 0.826 1.00 96.06 265 ILE A N 1
ATOM 2200 C CA . ILE A 1 265 ? 15.737 4.434 1.391 1.00 96.06 265 ILE A CA 1
ATOM 2201 C C . ILE A 1 265 ? 16.274 5.750 1.977 1.00 96.06 265 ILE A C 1
ATOM 2203 O O . ILE A 1 265 ? 16.337 6.750 1.254 1.00 96.06 265 ILE A O 1
ATOM 2207 N N . PRO A 1 266 ? 16.730 5.768 3.247 1.00 95.69 266 PRO A N 1
ATOM 2208 C CA . PRO A 1 266 ? 17.283 6.967 3.875 1.00 95.69 266 PRO A CA 1
ATOM 2209 C C . PRO A 1 266 ? 18.415 7.588 3.054 1.00 95.69 266 PRO A C 1
ATOM 2211 O O . PRO A 1 266 ? 19.264 6.874 2.523 1.00 95.69 266 PRO A O 1
ATOM 2214 N N . LYS A 1 267 ? 18.438 8.919 2.918 1.00 94.50 267 LYS A N 1
ATOM 2215 C CA . LYS A 1 267 ? 19.408 9.636 2.063 1.00 94.50 267 LYS A CA 1
ATOM 2216 C C . LYS A 1 267 ? 20.862 9.450 2.516 1.00 94.50 267 LYS A C 1
ATOM 2218 O O . LYS A 1 267 ? 21.760 9.450 1.686 1.00 94.50 267 LYS A O 1
ATOM 2223 N N . ASP A 1 268 ? 21.070 9.242 3.809 1.00 96.12 268 ASP A N 1
ATOM 2224 C CA . ASP A 1 268 ? 22.361 9.027 4.463 1.00 96.12 268 ASP A CA 1
ATOM 2225 C C . ASP A 1 268 ? 22.918 7.604 4.290 1.00 96.12 268 ASP A C 1
ATOM 2227 O O . ASP A 1 268 ? 24.090 7.366 4.579 1.00 96.12 268 ASP A O 1
ATOM 2231 N N . TYR A 1 269 ? 22.123 6.652 3.787 1.00 97.06 269 TYR A N 1
ATOM 2232 C CA . TYR A 1 269 ? 22.626 5.308 3.506 1.00 97.06 269 TYR A CA 1
ATOM 2233 C C . TYR A 1 269 ? 23.667 5.342 2.384 1.00 97.06 269 TYR A C 1
ATOM 2235 O O . TYR A 1 269 ? 23.352 5.670 1.229 1.00 97.06 269 TYR A O 1
ATOM 2243 N N . LYS A 1 270 ? 24.884 4.912 2.732 1.00 96.62 270 LYS A N 1
ATOM 2244 C CA . LYS A 1 270 ? 25.940 4.544 1.786 1.00 96.62 270 LYS A CA 1
ATOM 2245 C C . LYS A 1 270 ? 25.606 3.211 1.115 1.00 96.62 270 LYS A C 1
ATOM 2247 O O . LYS A 1 270 ? 24.767 2.461 1.615 1.00 96.62 270 LYS A O 1
ATOM 2252 N N . MET A 1 271 ? 26.293 2.893 0.018 1.00 95.31 271 MET A N 1
ATOM 2253 C CA . MET A 1 271 ? 26.067 1.646 -0.726 1.00 95.31 271 MET A CA 1
ATOM 2254 C C . MET A 1 271 ? 26.167 0.405 0.175 1.00 95.31 271 MET A C 1
ATOM 2256 O O . MET A 1 271 ? 25.246 -0.401 0.206 1.00 95.31 271 MET A O 1
ATOM 2260 N N . GLU A 1 272 ? 27.187 0.341 1.038 1.00 96.75 272 GLU A N 1
ATOM 2261 C CA . GLU A 1 272 ? 27.351 -0.732 2.033 1.00 96.75 272 GLU A CA 1
ATOM 2262 C C . GLU A 1 272 ? 26.125 -0.906 2.950 1.00 96.75 272 GLU A C 1
ATOM 2264 O O . GLU A 1 272 ? 25.744 -2.024 3.295 1.00 96.75 272 GLU A O 1
ATOM 2269 N N . ASN A 1 273 ? 25.461 0.191 3.338 1.00 97.62 273 ASN A N 1
ATOM 2270 C CA . ASN A 1 273 ? 24.277 0.125 4.189 1.00 97.62 273 ASN A CA 1
ATOM 2271 C C . ASN A 1 273 ? 23.073 -0.396 3.407 1.00 97.62 273 ASN A C 1
ATOM 2273 O O . ASN A 1 273 ? 22.237 -1.093 3.978 1.00 97.62 273 ASN A O 1
ATOM 2277 N N . ILE A 1 274 ? 22.977 -0.062 2.122 1.00 97.44 274 ILE A N 1
ATOM 2278 C CA . ILE A 1 274 ? 21.912 -0.534 1.235 1.00 97.44 274 ILE A CA 1
ATOM 2279 C C . ILE A 1 274 ? 22.083 -2.028 0.994 1.00 97.44 274 ILE A C 1
ATOM 2281 O O . ILE A 1 274 ? 21.129 -2.778 1.190 1.00 97.44 274 ILE A O 1
ATOM 2285 N N . ASP A 1 275 ? 23.296 -2.484 0.699 1.00 96.94 275 ASP A N 1
ATOM 2286 C CA . ASP A 1 275 ? 23.585 -3.908 0.540 1.00 96.94 275 ASP A CA 1
ATOM 2287 C C . ASP A 1 275 ? 23.222 -4.688 1.805 1.00 96.94 275 ASP A C 1
ATOM 2289 O O . ASP A 1 275 ? 22.482 -5.672 1.744 1.00 96.94 275 ASP A O 1
ATOM 2293 N N . GLN A 1 276 ? 23.674 -4.219 2.971 1.00 97.50 276 GLN A N 1
ATOM 2294 C CA . GLN A 1 276 ? 23.490 -4.922 4.242 1.00 97.50 276 GLN A CA 1
ATOM 2295 C C . GLN A 1 276 ? 22.053 -4.869 4.777 1.00 97.50 276 GLN A C 1
ATOM 2297 O O . GLN A 1 276 ? 21.589 -5.842 5.373 1.00 97.50 276 GLN A O 1
ATOM 2302 N N . LYS A 1 277 ? 21.346 -3.742 4.612 1.00 96.94 277 LYS A N 1
ATOM 2303 C CA . LYS A 1 277 ? 20.048 -3.490 5.274 1.00 96.94 277 LYS A CA 1
ATOM 2304 C C . LYS A 1 277 ? 18.848 -3.525 4.328 1.00 96.94 277 LYS A C 1
ATOM 2306 O O . LYS A 1 277 ? 17.722 -3.671 4.802 1.00 96.94 277 LYS A O 1
ATOM 2311 N N . VAL A 1 278 ? 19.063 -3.383 3.020 1.00 97.19 278 VAL A N 1
ATOM 2312 C CA . VAL A 1 278 ? 18.001 -3.334 2.006 1.00 97.19 278 VAL A CA 1
ATOM 2313 C C . VAL A 1 278 ? 18.079 -4.562 1.110 1.00 97.19 278 VAL A C 1
ATOM 2315 O O . VAL A 1 278 ? 17.178 -5.396 1.166 1.00 97.19 278 VAL A O 1
ATOM 2318 N N . LEU A 1 279 ? 19.143 -4.707 0.319 1.00 97.31 279 LEU A N 1
ATOM 2319 C CA . LEU A 1 279 ? 19.211 -5.698 -0.756 1.00 97.31 279 LEU A CA 1
ATOM 2320 C C . LEU A 1 279 ? 19.407 -7.115 -0.213 1.00 97.31 279 LEU A C 1
ATOM 2322 O O . LEU A 1 279 ? 18.549 -7.965 -0.437 1.00 97.31 279 LEU A O 1
ATOM 2326 N N . THR A 1 280 ? 20.451 -7.365 0.584 1.00 97.62 280 THR A N 1
ATOM 2327 C CA . THR A 1 280 ? 20.759 -8.715 1.098 1.00 97.62 280 THR A CA 1
ATOM 2328 C C . THR A 1 280 ? 19.603 -9.329 1.900 1.00 97.62 280 THR A C 1
ATOM 2330 O O . THR A 1 280 ? 19.238 -10.478 1.629 1.00 97.62 280 THR A O 1
ATOM 2333 N N . PRO A 1 281 ? 18.968 -8.618 2.859 1.00 97.81 281 PRO A N 1
ATOM 2334 C CA . PRO A 1 281 ? 17.826 -9.171 3.584 1.00 97.81 281 PRO A CA 1
ATOM 2335 C C . PRO A 1 281 ? 16.608 -9.384 2.681 1.00 97.81 281 PRO A C 1
ATOM 2337 O O . PRO A 1 281 ? 15.886 -10.363 2.861 1.00 97.81 281 PRO A O 1
ATOM 2340 N N . SER A 1 282 ? 16.392 -8.498 1.701 1.00 97.88 282 SER A N 1
ATOM 2341 C CA . SER A 1 282 ? 15.268 -8.622 0.772 1.00 97.88 282 SER A CA 1
ATOM 2342 C C . SER A 1 282 ? 15.427 -9.812 -0.159 1.00 97.88 282 SER A C 1
ATOM 2344 O O . SER A 1 282 ? 14.490 -10.591 -0.284 1.00 97.88 282 SER A O 1
ATOM 2346 N N . LEU A 1 283 ? 16.605 -10.007 -0.758 1.00 97.56 283 LEU A N 1
ATOM 2347 C CA . LEU A 1 283 ? 16.875 -11.162 -1.615 1.00 97.56 283 LEU A CA 1
ATOM 2348 C C . LEU A 1 283 ? 16.705 -12.466 -0.839 1.00 97.56 283 LEU A C 1
ATOM 2350 O O . LEU A 1 283 ? 15.990 -13.348 -1.297 1.00 97.56 283 LEU A O 1
ATOM 2354 N N . ARG A 1 284 ? 17.255 -12.552 0.380 1.00 97.88 284 ARG A N 1
ATOM 2355 C CA . ARG A 1 284 ? 17.101 -13.737 1.240 1.00 97.88 284 ARG A CA 1
ATOM 2356 C C . ARG A 1 284 ? 15.639 -14.092 1.504 1.00 97.88 284 ARG A C 1
ATOM 2358 O O . ARG A 1 284 ? 15.304 -15.268 1.622 1.00 97.88 284 ARG A O 1
ATOM 2365 N N . GLU A 1 285 ? 14.776 -13.092 1.660 1.00 97.94 285 GLU A N 1
ATOM 2366 C CA . GLU A 1 285 ? 13.344 -13.334 1.808 1.00 97.94 285 GLU A CA 1
ATOM 2367 C C . GLU A 1 285 ? 12.698 -13.755 0.484 1.00 97.94 285 GLU A C 1
ATOM 2369 O O . GLU A 1 285 ? 11.943 -14.725 0.456 1.00 97.94 285 GLU A O 1
ATOM 2374 N N . LEU A 1 286 ? 12.996 -13.046 -0.606 1.00 97.00 286 LEU A N 1
ATOM 2375 C CA . LEU A 1 286 ? 12.390 -13.285 -1.914 1.00 97.00 286 LEU A CA 1
ATOM 2376 C C . LEU A 1 286 ? 12.788 -14.636 -2.510 1.00 97.00 286 LEU A C 1
ATOM 2378 O O . LEU A 1 286 ? 11.933 -15.287 -3.095 1.00 97.00 286 LEU A O 1
ATOM 2382 N N . HIS A 1 287 ? 14.017 -15.108 -2.282 1.00 97.56 287 HIS A N 1
ATOM 2383 C CA . HIS A 1 287 ? 14.506 -16.426 -2.716 1.00 97.56 287 HIS A CA 1
ATOM 2384 C C . HIS A 1 287 ? 13.641 -17.596 -2.222 1.00 97.56 287 HIS A C 1
ATOM 2386 O O . HIS A 1 287 ? 13.685 -18.680 -2.792 1.00 97.56 287 HIS A O 1
ATOM 2392 N N . LYS A 1 288 ? 12.815 -17.392 -1.187 1.00 96.50 288 LYS A N 1
ATOM 2393 C CA . LYS A 1 288 ? 11.868 -18.397 -0.670 1.00 96.50 288 LYS A CA 1
ATOM 2394 C C . LYS A 1 288 ? 10.590 -18.516 -1.510 1.00 96.50 288 LYS A C 1
ATOM 2396 O O . LYS A 1 288 ? 9.693 -19.275 -1.142 1.00 96.50 288 LYS A O 1
ATOM 2401 N N . ILE A 1 289 ? 10.443 -17.708 -2.560 1.00 94.56 289 ILE A N 1
ATOM 2402 C CA . ILE A 1 289 ? 9.183 -17.491 -3.270 1.00 94.56 289 ILE A CA 1
ATOM 2403 C C . ILE A 1 289 ? 9.411 -17.597 -4.775 1.00 94.56 289 ILE A C 1
ATOM 2405 O O . ILE A 1 289 ? 10.215 -16.863 -5.336 1.00 94.56 289 ILE A O 1
ATOM 2409 N N . TYR A 1 290 ? 8.611 -18.418 -5.449 1.00 88.50 290 TYR A N 1
ATOM 2410 C CA . TYR A 1 290 ? 8.638 -18.527 -6.905 1.00 88.50 290 TYR A CA 1
ATOM 2411 C C . TYR A 1 290 ? 8.171 -17.230 -7.611 1.00 88.50 290 TYR A C 1
ATOM 2413 O O . TYR A 1 290 ? 7.148 -16.639 -7.221 1.00 88.50 290 TYR A O 1
ATOM 2421 N N . PRO A 1 291 ? 8.831 -16.774 -8.696 1.00 90.56 291 PRO A N 1
ATOM 2422 C CA . PRO A 1 291 ? 9.998 -17.361 -9.375 1.00 90.56 291 PRO A CA 1
ATOM 2423 C C . PRO A 1 291 ? 11.337 -16.687 -8.997 1.00 90.56 291 PRO A C 1
ATOM 2425 O O . PRO A 1 291 ? 12.195 -16.472 -9.851 1.00 90.56 291 PRO A O 1
ATOM 2428 N N . PHE A 1 292 ? 11.491 -16.226 -7.756 1.00 94.44 292 PHE A N 1
ATOM 2429 C CA . PHE A 1 292 ? 12.627 -15.403 -7.338 1.00 94.44 292 PHE A CA 1
ATOM 2430 C C . PHE A 1 292 ? 13.794 -16.207 -6.761 1.00 94.44 292 PHE A C 1
ATOM 2432 O O . PHE A 1 292 ? 14.702 -15.604 -6.204 1.00 94.44 292 PHE A O 1
ATOM 2439 N N . GLU A 1 293 ? 13.817 -17.533 -6.893 1.00 94.69 293 GLU A N 1
ATOM 2440 C CA . GLU A 1 293 ? 14.845 -18.412 -6.314 1.00 94.69 293 GLU A CA 1
ATOM 2441 C C . GLU A 1 293 ? 16.270 -18.029 -6.743 1.00 94.69 293 GLU A C 1
ATOM 2443 O O . GLU A 1 293 ? 17.209 -18.177 -5.967 1.00 94.69 293 GLU A O 1
ATOM 2448 N N . ASN A 1 294 ? 16.414 -17.488 -7.956 1.00 92.62 294 ASN A N 1
ATOM 2449 C CA . ASN A 1 294 ? 17.692 -17.077 -8.543 1.00 92.62 294 ASN A CA 1
ATOM 2450 C C . ASN A 1 294 ? 17.796 -15.554 -8.740 1.00 92.62 294 ASN A C 1
ATOM 2452 O O . ASN A 1 294 ? 18.559 -15.092 -9.584 1.00 92.62 294 ASN A O 1
ATOM 2456 N N . LEU A 1 295 ? 16.998 -14.763 -8.014 1.00 94.38 295 LEU A N 1
ATOM 2457 C CA . LEU A 1 295 ? 17.022 -13.304 -8.128 1.00 94.38 295 LEU A CA 1
ATOM 2458 C C . LEU A 1 295 ? 18.403 -12.752 -7.734 1.00 94.38 295 LEU A C 1
ATOM 2460 O O . LEU A 1 295 ? 18.887 -13.028 -6.635 1.00 94.38 295 LEU A O 1
ATOM 2464 N N . SER A 1 296 ? 18.983 -11.916 -8.592 1.00 92.12 296 SER A N 1
ATOM 2465 C CA . SER A 1 296 ? 20.242 -11.194 -8.374 1.00 92.12 296 SER A CA 1
ATOM 2466 C C . SER A 1 296 ? 20.089 -9.711 -8.734 1.00 92.12 296 SER A C 1
ATOM 2468 O O . SER A 1 296 ? 19.122 -9.342 -9.405 1.00 92.12 296 SER A O 1
ATOM 2470 N N . PHE A 1 297 ? 21.022 -8.871 -8.279 1.00 87.81 297 PHE A N 1
ATOM 2471 C CA . PHE A 1 297 ? 21.100 -7.440 -8.593 1.00 87.81 297 PHE A CA 1
ATOM 2472 C C . PHE A 1 297 ? 22.518 -7.055 -9.014 1.00 87.81 297 PHE A C 1
ATOM 2474 O O . PHE A 1 297 ? 23.454 -7.782 -8.607 1.00 87.81 297 PHE A O 1
#

InterPro domains:
  IPR000525 Initiator Rep protein, WH1 domain [PF01051] (87-244)
  IPR036388 Winged helix-like DNA-binding domain superfamily [G3DSA:1.10.10.10] (231-297)
  IPR036390 Winged helix DNA-binding domain superfamily [SSF46785] (219-292)